Protein AF-A0A518IA18-F1 (afdb_monomer_lite)

Foldseek 3Di:
DLVLLLLLLLLLLLQLLQLCVVVVCVVVVDDPVRVVVVVVVVVVVVVVVVVVVVVVCLLVADLPVLVLVVCVVVVNNLVSLLSVLLSLLSNLLSNLVSLLVSLVCCLPVVDSVVSVVSNVVSVVVSVVSVVVDDPVSRDPVSVVVSVVCVVPPVVVVVVVVVCVPDPVNVVVVVVVVVVCCCCPCVVRVVVSVVLQVVCVVVLQHSRADPPDDDNNSNSSNVSSNVSSVVSNVVSVCSNCVSVLCVVDPHPVVSVVVVVVVVVVVVVVD

InterPro domains:
  IPR036259 MFS transporter superfamily [G3DSA:1.20.1250.20] (3-71)
  IPR036259 MFS transporter superfamily [SSF103473] (19-206)
  IPR053160 Major Facilitator Superfamily DHA3 Transporter [PTHR23530] (2-68)

Sequence (269 aa):
MILRFYLYSVLKNLRFADPFLILYFLDLKLSFSQIGLLLGLQHIVTVLLELPSGILADRWGRNRAIMLDYLDSSGQSGLVTQLISRTRAVSRISSAIAALSGGMLLSWSRDYAWLFFLSMGAAVCGFVLMLTYPRELEGDSFRDRQQRKVSDASSITREFRGMLSGGRLWAVFAQSVVFESQMKITLKSFTQPFLKARLDTFGLPIISSPGAVGLAHGGAFWVGLNEFIRDGLGGLGSRLGPYYEQLFRSRITALNRLYVCGTLFVAEV

Radius of gyration: 21.92 Å; chains: 1; bounding box: 64×41×52 Å

Secondary structure (DSSP, 8-state):
-HHHHHHHHHHHH--TTGGGHHHHHHHTT--HHHHHHHHHHHHHHHHHHHHHHHHHHHHH--HHHHHHHHHHHTT-HHHHHHHHHHHHHHHHHHHHHHHHHHHHHHHHH--THHHHHHHHHHHHHHHHHHHT--GGGG-HHHHHHHHHHHTTHHHHHHHHHHHHH-HHHHHHHHHHHHHHIIIIIIIIITHHHHHHHHHHHTT--SS--TT--GGGG-HHHHHHHHHHHHHHHHHHHHHHHHHHHHTSS-HHHHHHHHHHHHHHHHH--

pLDDT: mean 80.23, std 12.85, range [44.91, 96.88]

Organism: NCBI:txid2527976

Structure (mmCIF, N/CA/C/O backbone):
data_AF-A0A518IA18-F1
#
_entry.id   AF-A0A518IA18-F1
#
loop_
_atom_site.group_PDB
_atom_site.id
_atom_site.type_symbol
_atom_site.label_atom_id
_atom_site.label_alt_id
_atom_site.label_comp_id
_atom_site.label_asym_id
_atom_site.label_entity_id
_atom_site.label_seq_id
_atom_site.pdbx_PDB_ins_code
_atom_site.Cartn_x
_atom_site.Cartn_y
_atom_site.Cartn_z
_atom_site.occupancy
_atom_site.B_iso_or_equiv
_atom_site.auth_seq_id
_atom_site.auth_comp_id
_atom_site.auth_asym_id
_atom_site.auth_atom_id
_atom_site.pdbx_PDB_model_num
ATOM 1 N N . MET A 1 1 ? -8.373 -15.385 19.290 1.00 64.31 1 MET A N 1
ATOM 2 C CA . MET A 1 1 ? -9.036 -14.173 18.757 1.00 64.31 1 MET A CA 1
ATOM 3 C C . MET A 1 1 ? -8.040 -13.174 18.157 1.00 64.31 1 MET A C 1
ATOM 5 O O . MET A 1 1 ? -8.014 -12.994 16.945 1.00 64.31 1 MET A O 1
ATOM 9 N N . ILE A 1 2 ? -7.159 -12.600 18.979 1.00 71.75 2 ILE A N 1
ATOM 10 C CA . ILE A 1 2 ? -6.185 -11.564 18.588 1.00 71.75 2 ILE A CA 1
ATOM 11 C C . ILE A 1 2 ? -5.185 -12.040 17.515 1.00 71.75 2 ILE A C 1
ATOM 13 O O . ILE A 1 2 ? -4.879 -11.300 16.584 1.00 71.75 2 ILE A O 1
ATOM 17 N N . LEU A 1 3 ? -4.728 -13.298 17.583 1.00 78.81 3 LEU A N 1
ATOM 18 C CA . LEU A 1 3 ? -3.792 -13.857 16.599 1.00 78.81 3 LEU A CA 1
ATOM 19 C C . LEU A 1 3 ? -4.369 -13.883 15.175 1.00 78.81 3 LEU A C 1
ATOM 21 O O . LEU A 1 3 ? -3.690 -13.471 14.245 1.00 78.81 3 LEU A O 1
ATOM 25 N N . ARG A 1 4 ? -5.630 -14.309 14.997 1.00 77.06 4 ARG A N 1
ATOM 26 C CA . ARG A 1 4 ? -6.292 -14.325 13.676 1.00 77.06 4 ARG A CA 1
ATOM 27 C C . ARG A 1 4 ? -6.458 -12.913 13.117 1.00 77.06 4 ARG A C 1
ATOM 29 O O . ARG A 1 4 ? -6.318 -12.703 11.918 1.00 77.06 4 ARG A O 1
ATOM 36 N N . PHE A 1 5 ? -6.707 -11.941 13.991 1.00 76.25 5 PHE A N 1
ATOM 37 C CA . PHE A 1 5 ? -6.781 -10.533 13.618 1.00 76.25 5 PHE A CA 1
ATOM 38 C C . PHE A 1 5 ? -5.422 -9.986 13.154 1.00 76.25 5 PHE A C 1
ATOM 40 O O . PHE A 1 5 ? -5.353 -9.372 12.088 1.00 76.25 5 PHE A O 1
ATOM 47 N N . TYR A 1 6 ? -4.336 -10.272 13.881 1.00 84.44 6 TYR A N 1
ATOM 48 C CA . TYR A 1 6 ? -2.985 -9.929 13.431 1.00 84.44 6 TYR A CA 1
ATOM 49 C C . TYR A 1 6 ? -2.600 -10.664 12.149 1.00 84.44 6 TYR A C 1
ATOM 51 O O . TYR A 1 6 ? -2.051 -10.038 11.251 1.00 84.44 6 TYR A O 1
ATOM 59 N N . LEU A 1 7 ? -2.939 -11.948 12.020 1.00 87.62 7 LEU A N 1
ATOM 60 C CA . LEU A 1 7 ? -2.656 -12.742 10.827 1.00 87.62 7 LEU A CA 1
ATOM 61 C C . LEU A 1 7 ? -3.373 -12.183 9.594 1.00 87.62 7 LEU A C 1
ATOM 63 O O . LEU A 1 7 ? -2.749 -12.006 8.554 1.00 87.62 7 LEU A O 1
ATOM 67 N N . TYR A 1 8 ? -4.649 -11.812 9.722 1.00 85.81 8 TYR A N 1
ATOM 68 C CA . TYR A 1 8 ? -5.368 -11.114 8.657 1.00 85.81 8 TYR A CA 1
ATOM 69 C C . TYR A 1 8 ? -4.710 -9.770 8.321 1.00 85.81 8 TYR A C 1
ATOM 71 O O . TYR A 1 8 ? -4.581 -9.410 7.152 1.00 85.81 8 TYR A O 1
ATOM 79 N N . SER A 1 9 ? -4.255 -9.036 9.341 1.00 86.31 9 SER A N 1
ATOM 80 C CA . SER A 1 9 ? -3.497 -7.802 9.146 1.00 86.31 9 SER A CA 1
ATOM 81 C C . SER A 1 9 ? -2.208 -8.047 8.363 1.00 86.31 9 SER A C 1
ATOM 83 O O . SER A 1 9 ? -1.915 -7.284 7.455 1.00 86.31 9 SER A O 1
ATOM 85 N N . VAL A 1 10 ? -1.463 -9.111 8.659 1.00 92.81 10 VAL A N 1
ATOM 86 C CA . VAL A 1 10 ? -0.243 -9.476 7.926 1.00 92.81 10 VAL A CA 1
ATOM 87 C C . VAL A 1 10 ? -0.576 -9.837 6.481 1.00 92.81 10 VAL A C 1
ATOM 89 O O . VAL A 1 10 ? -0.070 -9.191 5.571 1.00 92.81 10 VAL A O 1
ATOM 92 N N . LEU A 1 11 ? -1.482 -10.795 6.260 1.00 92.44 11 LEU A N 1
ATOM 93 C CA . LEU A 1 11 ? -1.832 -11.287 4.921 1.00 92.44 11 LEU A CA 1
ATOM 94 C C . LEU A 1 11 ? -2.330 -10.169 3.999 1.00 92.44 11 LEU A C 1
ATOM 96 O O . LEU A 1 11 ? -1.902 -10.080 2.854 1.00 92.44 11 LEU A O 1
ATOM 100 N N . LYS A 1 12 ? -3.164 -9.255 4.510 1.00 89.38 12 LYS A N 1
ATOM 101 C CA . LYS A 1 12 ? -3.647 -8.103 3.735 1.00 89.38 12 LYS A CA 1
ATOM 102 C C . LYS A 1 12 ? -2.521 -7.141 3.318 1.00 89.38 12 LYS A C 1
ATOM 104 O O . LYS A 1 12 ? -2.666 -6.442 2.317 1.00 89.38 12 LYS A O 1
ATOM 109 N N . ASN A 1 13 ? -1.448 -7.048 4.103 1.00 92.38 13 ASN A N 1
ATOM 110 C CA . ASN A 1 13 ? -0.341 -6.122 3.857 1.00 92.38 13 ASN A CA 1
ATOM 111 C C . ASN A 1 13 ? 0.861 -6.778 3.159 1.00 92.38 13 ASN A C 1
ATOM 113 O O . ASN A 1 13 ? 1.787 -6.065 2.785 1.00 92.38 13 ASN A O 1
ATOM 117 N N . LEU A 1 14 ? 0.835 -8.092 2.909 1.00 94.75 14 LEU A N 1
ATOM 118 C CA . LEU A 1 14 ? 1.808 -8.787 2.059 1.00 94.75 14 LEU A CA 1
ATOM 119 C C . LEU A 1 14 ? 1.556 -8.486 0.568 1.00 94.75 14 LEU A C 1
ATOM 121 O O . LEU A 1 14 ? 1.203 -9.357 -0.225 1.00 94.75 14 LEU A O 1
ATOM 125 N N . ARG A 1 15 ? 1.702 -7.213 0.193 1.00 93.38 15 ARG A N 1
ATOM 126 C CA . ARG A 1 15 ? 1.475 -6.691 -1.161 1.00 93.38 15 ARG A CA 1
ATOM 127 C C . ARG A 1 15 ? 2.810 -6.480 -1.865 1.00 93.38 15 ARG A C 1
ATOM 129 O O . ARG A 1 15 ? 3.281 -5.356 -1.993 1.00 93.38 15 ARG A O 1
ATOM 136 N N . PHE A 1 16 ? 3.417 -7.572 -2.313 1.00 95.75 16 PHE A N 1
ATOM 137 C CA . PHE A 1 16 ? 4.726 -7.584 -2.975 1.00 95.75 16 PHE A CA 1
ATOM 138 C C . PHE A 1 16 ? 4.781 -6.725 -4.246 1.00 95.75 16 PHE A C 1
ATOM 140 O O . PHE A 1 16 ? 5.843 -6.216 -4.578 1.00 95.75 16 PHE A O 1
ATOM 147 N N . ALA A 1 17 ? 3.662 -6.550 -4.956 1.00 93.56 17 ALA A N 1
ATOM 148 C CA . ALA A 1 17 ? 3.608 -5.781 -6.200 1.00 93.56 17 ALA A CA 1
ATOM 149 C C . ALA A 1 17 ? 3.516 -4.257 -5.988 1.00 93.56 17 ALA A C 1
ATOM 151 O O . ALA A 1 17 ? 3.963 -3.494 -6.840 1.00 93.56 17 ALA A O 1
ATOM 152 N N . ASP A 1 18 ? 2.968 -3.790 -4.860 1.00 90.50 18 ASP A N 1
ATOM 153 C CA . ASP A 1 18 ? 2.734 -2.359 -4.601 1.00 90.50 18 ASP A CA 1
ATOM 154 C C . ASP A 1 18 ? 3.998 -1.476 -4.733 1.00 90.50 18 ASP A C 1
ATOM 156 O O . ASP A 1 18 ? 3.906 -0.405 -5.341 1.00 90.50 18 ASP A O 1
ATOM 160 N N . PRO A 1 19 ? 5.172 -1.875 -4.200 1.00 91.25 19 PRO A N 1
ATOM 161 C CA . PRO A 1 19 ? 6.396 -1.074 -4.286 1.00 91.25 19 PRO A CA 1
ATOM 162 C C . PRO A 1 19 ? 7.000 -1.007 -5.694 1.00 91.25 19 PRO A C 1
ATOM 164 O O . PRO A 1 19 ? 7.892 -0.200 -5.938 1.00 91.25 19 PRO A O 1
ATOM 167 N N . PHE A 1 20 ? 6.524 -1.857 -6.606 1.00 93.31 20 PHE A N 1
ATOM 168 C CA . PHE A 1 20 ? 7.074 -2.035 -7.948 1.00 93.31 20 PHE A CA 1
ATOM 169 C C . PHE A 1 20 ? 6.058 -1.741 -9.055 1.00 93.31 20 PHE A C 1
ATOM 171 O O . PHE A 1 20 ? 6.406 -1.795 -10.229 1.00 93.31 20 PHE A O 1
ATOM 178 N N . LEU A 1 21 ? 4.811 -1.409 -8.714 1.00 92.44 21 LEU A N 1
ATOM 179 C CA . LEU A 1 21 ? 3.723 -1.257 -9.681 1.00 92.44 21 LEU A CA 1
ATOM 180 C C . LEU A 1 21 ? 4.004 -0.170 -10.728 1.00 92.44 21 LEU A C 1
ATOM 182 O O . LEU A 1 21 ? 3.726 -0.354 -11.910 1.00 92.44 21 LEU A O 1
ATOM 186 N N . ILE A 1 22 ? 4.572 0.961 -10.309 1.00 91.62 22 ILE A N 1
ATOM 187 C CA . ILE A 1 22 ? 4.869 2.071 -11.224 1.00 91.62 22 ILE A CA 1
ATOM 188 C C . ILE A 1 22 ? 6.097 1.740 -12.060 1.00 91.62 22 ILE A C 1
ATOM 190 O O . ILE A 1 22 ? 6.135 2.064 -13.241 1.00 91.62 22 ILE A O 1
ATOM 194 N N . LEU A 1 23 ? 7.070 1.045 -11.470 1.00 92.00 23 LEU A N 1
ATOM 195 C CA . LEU A 1 23 ? 8.250 0.547 -12.174 1.00 92.00 23 LEU A CA 1
ATOM 196 C C . LEU A 1 23 ? 7.850 -0.434 -13.281 1.00 92.00 23 LEU A C 1
ATOM 198 O O . LEU A 1 23 ? 8.290 -0.285 -14.415 1.00 92.00 23 LEU A O 1
ATOM 202 N N . TYR A 1 24 ? 6.913 -1.336 -12.985 1.00 93.25 24 TYR A N 1
ATOM 203 C CA . TYR A 1 24 ? 6.297 -2.223 -13.964 1.00 93.25 24 TYR A CA 1
ATOM 204 C C . TYR A 1 24 ? 5.610 -1.450 -15.100 1.00 93.25 24 TYR A C 1
ATOM 206 O O . TYR A 1 24 ? 5.839 -1.743 -16.271 1.00 93.25 24 TYR A O 1
ATOM 214 N N . PHE A 1 25 ? 4.815 -0.419 -14.792 1.00 93.19 25 PHE A N 1
ATOM 215 C CA . PHE A 1 25 ? 4.189 0.414 -15.826 1.00 93.19 25 PHE A CA 1
ATOM 216 C C . PHE A 1 25 ? 5.203 1.176 -16.692 1.00 93.19 25 PHE A C 1
ATOM 218 O O . PHE A 1 25 ? 5.004 1.303 -17.901 1.00 93.19 25 PHE A O 1
ATOM 225 N N . LEU A 1 26 ? 6.295 1.660 -16.098 1.00 91.44 26 LEU A N 1
ATOM 226 C CA . LEU A 1 26 ? 7.386 2.297 -16.836 1.00 91.44 26 LEU A CA 1
ATOM 227 C C . LEU A 1 26 ? 8.115 1.297 -17.745 1.00 91.44 26 LEU A C 1
ATOM 229 O O . LEU A 1 26 ? 8.483 1.647 -18.869 1.00 91.44 26 LEU A O 1
ATOM 233 N N . ASP A 1 27 ? 8.279 0.049 -17.306 1.00 90.75 27 ASP A N 1
ATOM 234 C CA . ASP A 1 27 ? 8.872 -1.015 -18.120 1.00 90.75 27 ASP A CA 1
ATOM 235 C C . ASP A 1 27 ? 7.952 -1.439 -19.276 1.00 90.75 27 ASP A C 1
ATOM 237 O O . ASP A 1 27 ? 8.443 -1.690 -20.378 1.00 90.75 27 ASP A O 1
ATOM 241 N N . LEU A 1 28 ? 6.627 -1.368 -19.089 1.00 93.06 28 LEU A N 1
ATOM 242 C CA . LEU A 1 28 ? 5.623 -1.455 -20.164 1.00 93.06 28 LEU A CA 1
ATOM 243 C C . LEU A 1 28 ? 5.613 -0.239 -21.113 1.00 93.06 28 LEU A C 1
ATOM 245 O O . LEU A 1 28 ? 4.793 -0.185 -22.028 1.00 93.06 28 LEU A O 1
ATOM 249 N N . LYS A 1 29 ? 6.513 0.734 -20.918 1.00 94.44 29 LYS A N 1
ATOM 250 C CA . LYS A 1 29 ? 6.632 1.970 -21.711 1.00 94.44 29 LYS A CA 1
ATOM 251 C C . LYS A 1 29 ? 5.409 2.888 -21.632 1.00 94.44 29 LYS A C 1
ATOM 253 O O . LYS A 1 29 ? 5.184 3.687 -22.540 1.00 94.44 29 LYS A O 1
ATOM 258 N N . LEU A 1 30 ? 4.649 2.823 -20.537 1.00 93.69 30 LEU A N 1
ATOM 259 C CA . LEU A 1 30 ? 3.565 3.772 -20.296 1.00 93.69 30 LEU A CA 1
ATOM 260 C C . LEU A 1 30 ? 4.120 5.158 -19.952 1.00 93.69 30 LEU A C 1
ATOM 262 O O . LEU A 1 30 ? 5.085 5.297 -19.198 1.00 93.69 30 LEU A O 1
ATOM 266 N N . SER A 1 31 ? 3.483 6.201 -20.483 1.00 93.44 31 SER A N 1
ATOM 267 C CA . SER A 1 31 ? 3.814 7.584 -20.139 1.00 93.44 31 SER A CA 1
ATOM 268 C C . SER A 1 31 ? 3.313 7.943 -18.736 1.00 93.44 31 SER A C 1
ATOM 270 O O . SER A 1 31 ? 2.346 7.365 -18.235 1.00 93.44 31 SER A O 1
ATOM 272 N N . PHE A 1 32 ? 3.914 8.955 -18.101 1.00 88.62 32 PHE A N 1
ATOM 273 C CA . PHE A 1 32 ? 3.452 9.441 -16.793 1.00 88.62 32 PHE A CA 1
ATOM 274 C C . PHE A 1 32 ? 1.972 9.854 -16.801 1.00 88.62 32 PHE A C 1
ATOM 276 O O . PHE A 1 32 ? 1.270 9.631 -15.816 1.00 88.62 32 PHE A O 1
ATOM 283 N N . SER A 1 33 ? 1.473 10.387 -17.920 1.00 89.75 33 SER A N 1
ATOM 284 C CA . SER A 1 33 ? 0.056 10.722 -18.093 1.00 89.75 33 SER A CA 1
ATOM 285 C C . SER A 1 33 ? -0.834 9.477 -18.086 1.00 89.75 33 SER A C 1
ATOM 287 O O . SER A 1 33 ? -1.866 9.471 -17.421 1.00 89.75 33 SER A O 1
ATOM 289 N N . GLN A 1 34 ? -0.428 8.404 -18.772 1.00 93.38 34 GLN A N 1
ATOM 290 C CA . GLN A 1 34 ? -1.164 7.134 -18.780 1.00 93.38 34 GLN A CA 1
ATOM 291 C C . GLN A 1 34 ? -1.170 6.481 -17.394 1.00 93.38 34 GLN A C 1
ATOM 293 O O . GLN A 1 34 ? -2.217 6.035 -16.930 1.00 93.38 34 GLN A O 1
ATOM 298 N N . ILE A 1 35 ? -0.026 6.486 -16.703 1.00 90.31 35 ILE A N 1
ATOM 299 C CA . ILE A 1 35 ? 0.090 5.982 -15.328 1.00 90.31 35 ILE A CA 1
ATOM 300 C C . ILE A 1 35 ? -0.821 6.781 -14.389 1.00 90.31 35 ILE A C 1
ATOM 302 O O . ILE A 1 35 ? -1.573 6.196 -13.611 1.00 90.31 35 ILE A O 1
ATOM 306 N N . GLY A 1 36 ? -0.803 8.113 -14.493 1.00 86.25 36 GLY A N 1
ATOM 307 C CA . GLY A 1 36 ? -1.676 8.990 -13.716 1.00 86.25 36 GLY A CA 1
ATOM 308 C C . GLY A 1 36 ? -3.162 8.708 -13.952 1.00 86.25 36 GLY A C 1
ATOM 309 O O . GLY A 1 36 ? -3.920 8.610 -12.989 1.00 86.25 36 GLY A O 1
ATOM 310 N N . LEU A 1 37 ? -3.575 8.502 -15.208 1.00 89.62 37 LEU A N 1
ATOM 311 C CA . LEU A 1 37 ? -4.955 8.144 -15.554 1.00 89.62 37 LEU A CA 1
ATOM 312 C C . LEU A 1 37 ? -5.366 6.779 -14.985 1.00 89.62 37 LEU A C 1
ATOM 314 O O . LEU A 1 37 ? -6.458 6.663 -14.431 1.00 89.62 37 LEU A O 1
ATOM 318 N N . LEU A 1 38 ? -4.499 5.765 -15.068 1.00 90.69 38 LEU A N 1
ATOM 319 C CA . LEU A 1 38 ? -4.763 4.437 -14.503 1.00 90.69 38 LEU A CA 1
ATOM 320 C C . LEU A 1 38 ? -4.933 4.493 -12.981 1.00 90.69 38 LEU A C 1
ATOM 322 O O . LEU A 1 38 ? -5.897 3.943 -12.445 1.00 90.69 38 LEU A O 1
ATOM 326 N N . LEU A 1 39 ? -4.032 5.192 -12.285 1.00 86.19 39 LEU A N 1
ATOM 327 C CA . LEU A 1 39 ? -4.123 5.372 -10.835 1.00 86.19 39 LEU A CA 1
ATOM 328 C C . LEU A 1 39 ? -5.365 6.185 -10.450 1.00 86.19 39 LEU A C 1
ATOM 330 O O . LEU A 1 39 ? -6.051 5.830 -9.491 1.00 86.19 39 LEU A O 1
ATOM 334 N N . GLY A 1 40 ? -5.693 7.231 -11.213 1.00 84.19 40 GLY A N 1
ATOM 335 C CA . GLY A 1 40 ? -6.901 8.030 -11.018 1.00 84.19 40 GLY A CA 1
ATOM 336 C C . GLY A 1 40 ? -8.171 7.191 -11.153 1.00 84.19 40 GLY A C 1
ATOM 337 O O . GLY A 1 40 ? -9.012 7.194 -10.254 1.00 84.19 40 GLY A O 1
ATOM 338 N N . LEU A 1 41 ? -8.277 6.396 -12.221 1.00 88.88 41 LEU A N 1
ATOM 339 C CA . LEU A 1 41 ? -9.397 5.479 -12.429 1.00 88.88 41 LEU A CA 1
ATOM 340 C C . LEU A 1 41 ? -9.499 4.450 -11.296 1.00 88.88 41 LEU A C 1
ATOM 342 O O . LEU A 1 41 ? -10.584 4.239 -10.758 1.00 88.88 41 LEU A O 1
ATOM 346 N N . GLN A 1 42 ? -8.376 3.857 -10.882 1.00 87.38 42 GLN A N 1
ATOM 347 C CA . GLN A 1 42 ? -8.331 2.936 -9.744 1.00 87.38 42 GLN A CA 1
ATOM 348 C C . GLN A 1 42 ? -8.890 3.585 -8.468 1.00 87.38 42 GLN A C 1
ATOM 350 O O . GLN A 1 42 ? -9.637 2.942 -7.728 1.00 87.38 42 GLN A O 1
ATOM 355 N N . HIS A 1 43 ? -8.553 4.850 -8.201 1.00 83.69 43 HIS A N 1
ATOM 356 C CA . HIS A 1 43 ? -9.025 5.565 -7.012 1.00 83.69 43 HIS A CA 1
ATOM 357 C C . HIS A 1 43 ? -10.515 5.898 -7.105 1.00 83.69 43 HIS A C 1
ATOM 359 O O . HIS A 1 43 ? -11.227 5.710 -6.122 1.00 83.69 43 HIS A O 1
ATOM 365 N N . ILE A 1 44 ? -11.009 6.296 -8.282 1.00 83.06 44 ILE A N 1
ATOM 366 C CA . ILE A 1 44 ? -12.446 6.507 -8.520 1.00 83.06 44 ILE A CA 1
ATOM 367 C C . ILE A 1 44 ? -13.218 5.212 -8.257 1.00 83.06 44 ILE A C 1
ATOM 369 O O . ILE A 1 44 ? -14.175 5.213 -7.488 1.00 83.06 44 ILE A O 1
ATOM 373 N N . VAL A 1 45 ? -12.773 4.092 -8.834 1.00 88.56 45 VAL A N 1
ATOM 374 C CA . VAL A 1 45 ? -13.395 2.778 -8.610 1.00 88.56 45 VAL A CA 1
ATOM 375 C C . VAL A 1 45 ? -13.350 2.401 -7.129 1.00 88.56 45 VAL A C 1
ATOM 377 O O . VAL A 1 45 ? -14.343 1.921 -6.590 1.00 88.56 45 VAL A O 1
ATOM 380 N N . THR A 1 46 ? -12.232 2.661 -6.448 1.00 85.06 46 THR A N 1
ATOM 381 C CA . THR A 1 46 ? -12.096 2.383 -5.011 1.00 85.06 46 THR A CA 1
ATOM 382 C C . THR A 1 46 ? -13.116 3.176 -4.196 1.00 85.06 46 THR A C 1
ATOM 384 O O . THR A 1 46 ? -13.866 2.576 -3.437 1.00 85.06 46 THR A O 1
ATOM 387 N N . VAL A 1 47 ? -13.217 4.490 -4.405 1.00 80.62 47 VAL A N 1
ATOM 388 C CA . VAL A 1 47 ? -14.200 5.360 -3.735 1.00 80.62 47 VAL A CA 1
ATOM 389 C C . VAL A 1 47 ? -15.633 4.893 -3.998 1.00 80.62 47 VAL A C 1
ATOM 391 O O . VAL A 1 47 ? -16.441 4.801 -3.073 1.00 80.62 47 VAL A O 1
ATOM 394 N N . LEU A 1 48 ? -15.952 4.574 -5.256 1.00 81.81 48 LEU A N 1
ATOM 395 C CA . LEU A 1 48 ? -17.284 4.109 -5.640 1.00 81.81 48 LEU A CA 1
ATOM 396 C C . LEU A 1 48 ? -17.652 2.781 -4.972 1.00 81.81 48 LEU A C 1
ATOM 398 O O . LEU A 1 48 ? -18.819 2.577 -4.654 1.00 81.81 48 LEU A O 1
ATOM 402 N N . LEU A 1 49 ? -16.679 1.894 -4.743 1.00 85.50 49 LEU A N 1
ATOM 403 C CA . LEU A 1 49 ? -16.889 0.592 -4.103 1.00 85.50 49 LEU A CA 1
ATOM 404 C C . LEU A 1 49 ? -16.758 0.626 -2.573 1.00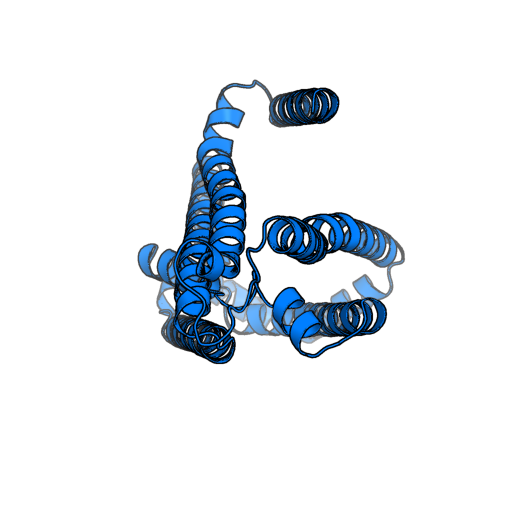 85.50 49 LEU A C 1
ATOM 406 O O . LEU A 1 49 ? -17.324 -0.238 -1.899 1.00 85.50 49 LEU A O 1
ATOM 410 N N . GLU A 1 50 ? -16.069 1.609 -1.994 1.00 81.56 50 GLU A N 1
ATOM 411 C CA . GLU A 1 50 ? -15.927 1.763 -0.540 1.00 81.56 50 GLU A CA 1
ATOM 412 C C . GLU A 1 50 ? -17.282 1.957 0.149 1.00 81.56 50 GLU A C 1
ATOM 414 O O . GLU A 1 50 ? -17.542 1.359 1.194 1.00 81.56 50 GLU A O 1
ATOM 419 N N . LEU A 1 51 ? -18.181 2.727 -0.466 1.00 74.31 51 LEU A N 1
ATOM 420 C CA . LEU A 1 51 ? -19.507 3.006 0.086 1.00 74.31 51 LEU A CA 1
ATOM 421 C C . LEU A 1 51 ? -20.423 1.756 0.089 1.00 74.31 51 LEU A C 1
ATOM 423 O O . LEU A 1 51 ? -20.883 1.367 1.168 1.00 74.31 51 LEU A O 1
ATOM 427 N N . PRO A 1 52 ? -20.649 1.051 -1.043 1.00 76.69 52 PRO A N 1
ATOM 428 C CA . PRO A 1 52 ? -21.402 -0.204 -1.061 1.00 76.69 52 PRO A CA 1
ATOM 429 C C . PRO A 1 52 ? -20.788 -1.290 -0.179 1.00 76.69 52 PRO A C 1
ATOM 431 O O . PRO A 1 52 ? -21.510 -1.987 0.534 1.00 76.69 52 PRO A O 1
ATOM 434 N N . SER A 1 53 ? -19.459 -1.438 -0.203 1.00 79.94 53 SER A N 1
ATOM 435 C CA . SER A 1 53 ? -18.777 -2.449 0.610 1.00 79.94 53 SER A CA 1
ATOM 436 C C . SER A 1 53 ? -18.884 -2.152 2.106 1.00 79.94 53 SER A C 1
ATOM 438 O O . SER A 1 53 ? -18.974 -3.091 2.892 1.00 79.94 53 SER A O 1
ATOM 440 N N . GLY A 1 54 ? -18.955 -0.877 2.507 1.00 74.00 54 GLY A N 1
ATOM 441 C CA . GLY A 1 54 ? -19.279 -0.463 3.872 1.00 74.00 54 GLY A CA 1
ATOM 442 C C . GLY A 1 54 ? -20.664 -0.938 4.310 1.00 74.00 54 GLY A C 1
ATOM 443 O O . GLY A 1 54 ? -20.781 -1.610 5.332 1.00 74.00 54 GLY A O 1
ATOM 444 N N . ILE A 1 55 ? -21.690 -0.683 3.492 1.00 72.19 55 ILE A N 1
ATOM 445 C CA . ILE A 1 55 ? -23.069 -1.127 3.762 1.00 72.19 55 ILE A CA 1
ATOM 446 C C . ILE A 1 55 ? -23.146 -2.659 3.841 1.00 72.19 55 ILE A C 1
ATOM 448 O O . ILE A 1 55 ? -23.790 -3.205 4.737 1.00 72.19 55 ILE A O 1
ATOM 452 N N . LEU A 1 56 ? -22.482 -3.365 2.921 1.00 71.44 56 LEU A N 1
ATOM 453 C CA . LEU A 1 56 ? -22.418 -4.829 2.929 1.00 71.44 56 LEU A CA 1
ATOM 454 C C . LEU A 1 56 ? -21.683 -5.361 4.165 1.00 71.44 56 LEU A C 1
ATOM 456 O O . LEU A 1 56 ? -22.163 -6.299 4.795 1.00 71.44 56 LEU A O 1
ATOM 460 N N . ALA A 1 57 ? -20.562 -4.748 4.550 1.00 68.19 57 ALA A N 1
ATOM 461 C CA . ALA A 1 57 ? -19.801 -5.135 5.736 1.00 68.19 57 ALA A CA 1
ATOM 462 C C . ALA A 1 57 ? -20.590 -4.912 7.034 1.00 68.19 57 ALA A C 1
ATOM 464 O O . ALA A 1 57 ? -20.483 -5.710 7.961 1.00 68.19 57 ALA A O 1
ATOM 465 N N . ASP A 1 58 ? -21.403 -3.859 7.099 1.00 66.69 58 ASP A N 1
ATOM 466 C CA . ASP A 1 58 ? -22.249 -3.589 8.261 1.00 66.69 58 ASP A CA 1
ATOM 467 C C . ASP A 1 58 ? -23.423 -4.576 8.357 1.00 66.69 58 ASP A C 1
ATOM 469 O O . ASP A 1 58 ? -23.856 -4.912 9.458 1.00 66.69 58 ASP A O 1
ATOM 473 N N . ARG A 1 59 ? -23.906 -5.098 7.219 1.00 63.34 59 ARG A N 1
ATOM 474 C CA . ARG A 1 59 ? -24.931 -6.157 7.177 1.00 63.34 59 ARG A CA 1
ATOM 475 C C . ARG A 1 59 ? -24.373 -7.549 7.481 1.00 63.34 59 ARG A C 1
ATOM 477 O O . ARG A 1 59 ? -25.070 -8.344 8.107 1.00 63.34 59 ARG A O 1
ATOM 484 N N . TRP A 1 60 ? -23.148 -7.842 7.041 1.00 59.03 60 TRP A N 1
ATOM 485 C CA . TRP A 1 60 ? -22.515 -9.162 7.167 1.00 59.03 60 TRP A CA 1
ATOM 486 C C . TRP A 1 60 ? -21.610 -9.349 8.388 1.00 59.03 60 TRP A C 1
ATOM 488 O O . TRP A 1 60 ? -21.054 -10.432 8.544 1.00 59.03 60 TRP A O 1
ATOM 498 N N . GLY A 1 61 ? -21.501 -8.352 9.266 1.00 55.84 61 GLY A N 1
ATOM 499 C CA . GLY A 1 61 ? -20.758 -8.474 10.520 1.00 55.84 61 GLY A CA 1
ATOM 500 C C . GLY A 1 61 ? -19.392 -7.800 10.473 1.00 55.84 61 GLY A C 1
ATOM 501 O O . GLY A 1 61 ? -18.526 -8.079 9.639 1.00 55.84 61 GLY A O 1
ATOM 502 N N . ARG A 1 62 ? -19.178 -6.870 11.410 1.00 59.62 62 ARG A N 1
ATOM 503 C CA . ARG A 1 62 ? -17.951 -6.075 11.519 1.00 59.62 62 ARG A CA 1
ATOM 504 C C . ARG A 1 62 ? -17.029 -6.683 12.577 1.00 59.62 62 ARG A C 1
ATOM 506 O O . ARG A 1 62 ? -16.820 -6.090 13.630 1.00 59.62 62 ARG A O 1
ATOM 513 N N . ASN A 1 63 ? -16.387 -7.809 12.259 1.00 55.84 63 ASN A N 1
ATOM 514 C CA . ASN A 1 63 ? -15.450 -8.529 13.146 1.00 55.84 63 ASN A CA 1
ATOM 515 C C . ASN A 1 63 ? -14.393 -7.647 13.850 1.00 55.84 63 ASN A C 1
ATOM 517 O O . ASN A 1 63 ? -13.919 -7.964 14.937 1.00 55.84 63 ASN A O 1
ATOM 521 N N . ARG A 1 64 ? -14.001 -6.519 13.240 1.00 55.34 64 ARG A N 1
ATOM 522 C CA . ARG A 1 64 ? -13.012 -5.583 13.805 1.00 55.34 64 ARG A CA 1
ATOM 523 C C . ARG A 1 64 ? -13.601 -4.546 14.765 1.00 55.34 64 ARG A C 1
ATOM 525 O O . ARG A 1 64 ? -12.870 -4.050 15.615 1.00 55.34 64 ARG A O 1
ATOM 532 N N . ALA A 1 65 ? -14.876 -4.187 14.608 1.00 58.91 65 ALA A N 1
ATOM 533 C CA . ALA A 1 65 ? -15.514 -3.191 15.466 1.00 58.91 65 ALA A CA 1
ATOM 534 C C . ALA A 1 65 ? -15.815 -3.767 16.848 1.00 58.91 65 ALA A C 1
ATOM 536 O O . ALA A 1 65 ? -15.722 -3.044 17.822 1.00 58.91 65 ALA A O 1
ATOM 537 N N . ILE A 1 66 ? -16.065 -5.072 16.944 1.00 57.81 66 ILE A N 1
ATOM 538 C CA . ILE A 1 66 ? -16.516 -5.719 18.181 1.00 57.81 66 ILE A CA 1
ATOM 539 C C . ILE A 1 66 ? -15.434 -5.716 19.267 1.00 57.81 66 ILE A C 1
ATOM 541 O O . ILE A 1 66 ? -15.717 -5.411 20.419 1.00 57.81 66 ILE A O 1
ATOM 545 N N . MET A 1 67 ? -14.170 -5.959 18.906 1.00 62.25 67 MET A N 1
ATOM 546 C CA . MET A 1 67 ? -13.068 -5.893 19.875 1.00 62.25 67 MET A CA 1
ATOM 547 C C . MET A 1 67 ? -12.779 -4.455 20.340 1.00 62.25 67 MET A C 1
ATOM 549 O O . MET A 1 67 ? -12.386 -4.247 21.485 1.00 62.25 67 MET A O 1
ATOM 553 N N . LEU A 1 68 ? -12.970 -3.468 19.457 1.00 63.12 68 LEU A N 1
ATOM 554 C CA . LEU A 1 68 ? -12.817 -2.051 19.797 1.00 63.12 68 LEU A CA 1
ATOM 555 C C . LEU A 1 68 ? -13.979 -1.576 20.679 1.00 63.12 68 LEU A C 1
ATOM 557 O O . LEU A 1 68 ? -13.731 -0.941 21.694 1.00 63.12 68 LEU A O 1
ATOM 561 N N . ASP A 1 69 ? -15.210 -1.957 20.337 1.00 61.78 69 ASP A N 1
ATOM 562 C CA . ASP A 1 69 ? -16.439 -1.631 21.071 1.00 61.78 69 ASP A CA 1
ATOM 563 C C . ASP A 1 69 ? -16.444 -2.276 22.466 1.00 61.78 69 ASP A C 1
ATOM 565 O O . ASP A 1 69 ? -16.815 -1.638 23.446 1.00 61.78 69 ASP A O 1
ATOM 569 N N . TYR A 1 70 ? -15.943 -3.511 22.601 1.00 65.44 70 TYR A N 1
ATOM 570 C CA . TYR A 1 70 ? -15.770 -4.172 23.900 1.00 65.44 70 TYR A CA 1
ATOM 571 C C . TYR A 1 70 ? -14.794 -3.419 24.815 1.00 65.44 70 TYR A C 1
ATOM 573 O O . TYR A 1 70 ? -15.089 -3.172 25.983 1.00 65.44 70 TYR A O 1
ATOM 581 N N . LEU A 1 71 ? -13.625 -3.038 24.295 1.00 66.25 71 LEU A N 1
ATOM 582 C CA . LEU A 1 71 ? -12.612 -2.330 25.081 1.00 66.25 71 LEU A CA 1
ATOM 583 C C . LEU A 1 71 ? -13.038 -0.894 25.424 1.00 66.25 71 LEU A C 1
ATOM 585 O O . LEU A 1 71 ? -12.716 -0.412 26.511 1.00 66.25 71 LEU A O 1
ATOM 589 N N . ASP A 1 72 ? -13.775 -0.232 24.529 1.00 65.31 72 ASP A N 1
ATOM 590 C CA . ASP A 1 72 ? -14.303 1.117 24.758 1.00 65.31 72 ASP A CA 1
ATOM 591 C C . ASP A 1 72 ? -15.448 1.106 25.787 1.00 65.31 72 ASP A C 1
ATOM 593 O O . ASP A 1 72 ? -15.416 1.851 26.766 1.00 65.31 72 ASP A O 1
ATOM 597 N N . SER A 1 73 ? -16.397 0.169 25.661 1.00 64.88 73 SER A N 1
ATOM 598 C CA . SER A 1 73 ? -17.500 -0.010 26.624 1.00 64.88 73 SER A CA 1
ATOM 599 C C . SER A 1 73 ? -17.046 -0.484 28.010 1.00 64.88 73 SER A C 1
ATOM 601 O O . SER A 1 73 ? -17.713 -0.203 29.001 1.00 64.88 73 SER A O 1
ATOM 603 N N . SER A 1 74 ? -15.882 -1.135 28.106 1.00 68.69 74 SER A N 1
ATOM 604 C CA . SER A 1 74 ? -15.267 -1.550 29.376 1.00 68.69 74 SER A CA 1
ATOM 605 C C . SER A 1 74 ? -14.518 -0.415 30.098 1.00 68.69 74 SER A C 1
ATOM 607 O O . SER A 1 74 ? -13.850 -0.669 31.100 1.00 68.69 74 SER A O 1
ATOM 609 N N . GLY A 1 75 ? -14.562 0.824 29.587 1.00 67.19 75 GLY A N 1
ATOM 610 C CA . GLY A 1 75 ? -13.863 1.977 30.170 1.00 67.19 75 GLY A CA 1
ATOM 611 C C . GLY A 1 75 ? -12.338 1.939 30.002 1.00 67.19 75 GLY A C 1
ATOM 612 O O . GLY A 1 75 ? -11.617 2.679 30.669 1.00 67.19 75 GLY A O 1
ATOM 613 N N . GLN A 1 76 ? -11.827 1.089 29.106 1.00 70.44 76 GLN A N 1
ATOM 614 C CA . GLN A 1 76 ? -10.399 0.847 28.876 1.00 70.44 76 GLN A CA 1
ATOM 615 C C . GLN A 1 76 ? -9.913 1.508 27.572 1.00 70.44 76 GLN A C 1
ATOM 617 O O . GLN A 1 76 ? -9.176 0.914 26.781 1.00 70.44 76 GLN A O 1
ATOM 622 N N . SER A 1 77 ? -10.284 2.769 27.346 1.00 66.69 77 SER A N 1
ATOM 623 C CA . SER A 1 77 ? -9.953 3.528 26.124 1.00 66.69 77 SER A CA 1
ATOM 624 C C . SER A 1 77 ? -8.442 3.601 25.827 1.00 66.69 77 SER A C 1
ATOM 626 O O . SER A 1 77 ? -8.019 3.598 24.668 1.00 66.69 77 SER A O 1
ATOM 628 N N . GLY A 1 78 ? -7.590 3.560 26.858 1.00 69.25 78 GLY A N 1
ATOM 629 C CA . GLY A 1 78 ? -6.132 3.471 26.701 1.00 69.25 78 GLY A CA 1
ATOM 630 C C . GLY A 1 78 ? -5.656 2.187 26.000 1.00 69.25 78 GLY A C 1
ATOM 631 O O . GLY A 1 78 ? -4.702 2.225 25.218 1.00 69.25 78 GLY A O 1
ATOM 632 N N . LEU A 1 79 ? -6.338 1.058 26.215 1.00 75.19 79 LEU A N 1
ATOM 633 C CA . LEU A 1 79 ? -6.028 -0.231 25.582 1.00 75.19 79 LEU A CA 1
ATOM 634 C C . LEU A 1 79 ? -6.496 -0.287 24.123 1.00 75.19 79 LEU A C 1
ATOM 636 O O . LEU A 1 79 ? -5.816 -0.900 23.299 1.00 75.19 79 LEU A O 1
ATOM 640 N N . VAL A 1 80 ? -7.580 0.415 23.772 1.00 76.69 80 VAL A N 1
ATOM 641 C CA . VAL A 1 80 ? -8.032 0.587 22.378 1.00 76.69 80 VAL A CA 1
ATOM 642 C C . VAL A 1 80 ? -6.943 1.256 21.541 1.00 76.69 80 VAL A C 1
ATOM 644 O O . VAL A 1 80 ? -6.544 0.738 20.493 1.00 76.69 80 VAL A O 1
ATOM 647 N N . THR A 1 81 ? -6.399 2.372 22.035 1.00 77.94 81 THR A N 1
ATOM 648 C CA . THR A 1 81 ? -5.321 3.107 21.360 1.00 77.94 81 THR A CA 1
ATOM 649 C C . THR A 1 81 ? -4.077 2.235 21.182 1.00 77.94 81 THR A C 1
ATOM 651 O O . THR A 1 81 ? -3.511 2.190 20.087 1.00 77.94 81 THR A O 1
ATOM 654 N N . GLN A 1 82 ? -3.681 1.476 22.212 1.00 82.06 82 GLN A N 1
ATOM 655 C CA . GLN A 1 82 ? -2.547 0.545 22.130 1.00 82.06 82 GLN A CA 1
ATOM 656 C C . GLN A 1 82 ? -2.791 -0.620 21.159 1.00 82.06 82 GLN A C 1
ATOM 658 O O . GLN A 1 82 ? -1.874 -1.049 20.458 1.00 82.06 82 GLN A O 1
ATOM 663 N N . LEU A 1 83 ? -4.013 -1.146 21.083 1.00 81.94 83 LEU A N 1
ATOM 664 C CA . LEU A 1 83 ? -4.352 -2.223 20.156 1.00 81.94 83 LEU A CA 1
ATOM 665 C C . LEU A 1 83 ? -4.299 -1.742 18.701 1.00 81.94 83 LEU A C 1
ATOM 667 O O . LEU A 1 83 ? -3.694 -2.401 17.848 1.00 81.94 83 LEU A O 1
ATOM 671 N N . ILE A 1 84 ? -4.888 -0.578 18.411 1.00 82.19 84 ILE A N 1
ATOM 672 C CA . ILE A 1 84 ? -4.860 0.033 17.075 1.00 82.19 84 ILE A CA 1
ATOM 673 C C . ILE A 1 84 ? -3.414 0.310 16.657 1.00 82.19 84 ILE A C 1
ATOM 675 O O . ILE A 1 84 ? -3.029 0.008 15.523 1.00 82.19 84 ILE A O 1
ATOM 679 N N . SER A 1 85 ? -2.603 0.847 17.570 1.00 85.19 85 SER A N 1
ATOM 680 C CA . SER A 1 85 ? -1.213 1.205 17.300 1.00 85.19 85 SER A CA 1
ATOM 681 C C . SER A 1 85 ? -0.335 -0.025 17.029 1.00 85.19 85 SER A C 1
ATOM 683 O O . SER A 1 85 ? 0.430 -0.027 16.059 1.00 85.19 85 SER A O 1
ATOM 685 N N . ARG A 1 86 ? -0.508 -1.113 17.799 1.00 87.38 86 ARG A N 1
ATOM 686 C CA . ARG A 1 86 ? 0.168 -2.406 17.578 1.00 87.38 86 ARG A CA 1
ATOM 687 C C . ARG A 1 86 ? -0.240 -3.042 16.254 1.00 87.38 86 ARG A C 1
ATOM 689 O O . ARG A 1 86 ? 0.609 -3.527 15.514 1.00 87.38 86 ARG A O 1
ATOM 696 N N . THR A 1 87 ? -1.522 -2.991 15.910 1.00 87.56 87 THR A N 1
ATOM 697 C CA . THR A 1 87 ? -2.044 -3.548 14.650 1.00 87.56 87 THR A CA 1
ATOM 698 C C . THR A 1 87 ? -1.523 -2.795 13.436 1.00 87.56 87 THR A C 1
ATOM 700 O O . THR A 1 87 ? -1.101 -3.403 12.448 1.00 87.56 87 THR A O 1
ATOM 703 N N . ARG A 1 88 ? -1.496 -1.461 13.510 1.00 87.94 88 ARG A N 1
ATOM 704 C CA . ARG A 1 88 ? -0.859 -0.627 12.487 1.00 87.94 88 ARG A CA 1
ATOM 705 C C . ARG A 1 88 ? 0.639 -0.922 12.374 1.00 87.94 88 ARG A C 1
ATOM 707 O O . ARG A 1 88 ? 1.120 -1.045 11.253 1.00 87.94 88 ARG A O 1
ATOM 714 N N . ALA A 1 89 ? 1.353 -1.117 13.484 1.00 91.31 89 ALA A N 1
ATOM 715 C CA . ALA A 1 89 ? 2.771 -1.479 13.458 1.00 91.31 89 ALA A CA 1
ATOM 716 C C . ALA A 1 89 ? 3.016 -2.826 12.754 1.00 91.31 89 ALA A C 1
ATOM 718 O O . ALA A 1 89 ? 3.827 -2.894 11.835 1.00 91.31 89 ALA A O 1
ATOM 719 N N . VAL A 1 90 ? 2.255 -3.872 13.101 1.00 92.50 90 VAL A N 1
ATOM 720 C CA . VAL A 1 90 ? 2.322 -5.191 12.436 1.00 92.50 90 VAL A CA 1
ATOM 721 C C . VAL A 1 90 ? 2.012 -5.083 10.937 1.00 92.50 90 VAL A C 1
ATOM 723 O O . VAL A 1 90 ? 2.675 -5.709 10.112 1.00 92.50 90 VAL A O 1
ATOM 726 N N . SER A 1 91 ? 1.040 -4.248 10.564 1.00 92.75 91 SER A N 1
ATOM 727 C CA . SER A 1 91 ? 0.682 -3.991 9.160 1.00 92.75 91 SER A CA 1
ATOM 728 C C . SER A 1 91 ? 1.817 -3.329 8.377 1.00 92.75 91 SER A C 1
ATOM 730 O O . SER A 1 91 ? 2.091 -3.686 7.238 1.00 92.75 91 SER A O 1
ATOM 732 N N . ARG A 1 92 ? 2.494 -2.357 8.991 1.00 93.44 92 ARG A N 1
ATOM 733 C CA . ARG A 1 92 ? 3.613 -1.649 8.366 1.00 93.44 92 ARG A CA 1
ATOM 734 C C . ARG A 1 92 ? 4.855 -2.527 8.250 1.00 93.44 92 ARG A C 1
ATOM 736 O O . ARG A 1 92 ? 5.471 -2.548 7.196 1.00 93.44 92 ARG A O 1
ATOM 743 N N . ILE A 1 93 ? 5.160 -3.318 9.277 1.00 93.94 93 ILE A N 1
ATOM 744 C CA . ILE A 1 93 ? 6.274 -4.276 9.246 1.00 93.94 93 ILE A CA 1
ATOM 745 C C . ILE A 1 93 ? 6.041 -5.361 8.186 1.00 93.94 93 ILE A C 1
ATOM 747 O O . ILE A 1 93 ? 6.962 -5.704 7.455 1.00 93.94 93 ILE A O 1
ATOM 751 N N . SER A 1 94 ? 4.818 -5.880 8.056 1.00 94.81 94 SER A N 1
ATOM 752 C CA . SER A 1 94 ? 4.504 -6.861 7.004 1.00 94.81 94 SER A CA 1
ATOM 753 C C . SER A 1 94 ? 4.641 -6.277 5.595 1.00 94.81 94 SER A C 1
ATOM 755 O O . SER A 1 94 ? 5.233 -6.931 4.743 1.00 94.81 94 SER A O 1
ATOM 757 N N . SER A 1 95 ? 4.193 -5.036 5.372 1.00 94.50 95 SER A N 1
ATOM 758 C CA . SER A 1 95 ? 4.427 -4.304 4.115 1.00 94.50 95 SER A CA 1
ATOM 759 C C . SER A 1 95 ? 5.923 -4.098 3.838 1.00 94.50 95 SER A C 1
ATOM 761 O O . SER A 1 95 ? 6.385 -4.368 2.733 1.00 94.50 95 SER A O 1
ATOM 763 N N . ALA A 1 96 ? 6.704 -3.721 4.858 1.00 95.38 96 ALA A N 1
ATOM 764 C CA . ALA A 1 96 ? 8.155 -3.567 4.754 1.00 95.38 96 ALA A CA 1
ATOM 765 C C . ALA A 1 96 ? 8.836 -4.881 4.332 1.00 95.38 96 ALA A C 1
ATOM 767 O O . ALA A 1 96 ? 9.621 -4.905 3.385 1.00 95.3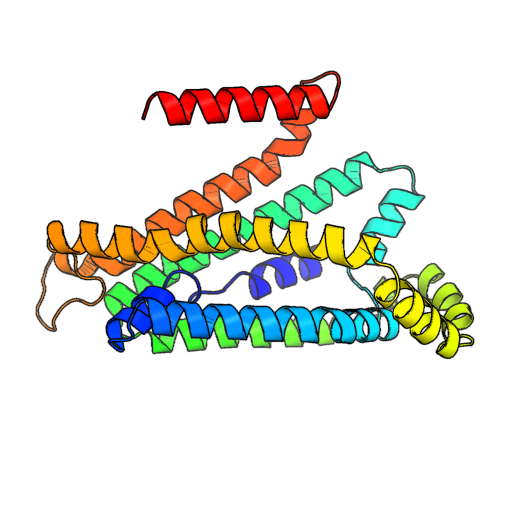8 96 ALA A O 1
ATOM 768 N N . ILE A 1 97 ? 8.504 -5.989 5.004 1.00 96.50 97 ILE A N 1
ATOM 769 C CA . ILE A 1 97 ? 9.046 -7.319 4.694 1.00 96.50 97 ILE A CA 1
ATOM 770 C C . ILE A 1 97 ? 8.640 -7.752 3.281 1.00 96.50 97 ILE A C 1
ATOM 772 O O . ILE A 1 97 ? 9.478 -8.274 2.545 1.00 96.50 97 ILE A O 1
ATOM 776 N N . ALA A 1 98 ? 7.390 -7.511 2.874 1.00 96.75 98 ALA A N 1
ATOM 777 C CA . ALA A 1 98 ? 6.921 -7.803 1.521 1.00 96.75 98 ALA A CA 1
ATOM 778 C C . ALA A 1 98 ? 7.680 -6.997 0.460 1.00 96.75 98 ALA A C 1
ATOM 780 O O . ALA A 1 98 ? 8.034 -7.543 -0.581 1.00 96.75 98 ALA A O 1
ATOM 781 N N . ALA A 1 99 ? 7.981 -5.724 0.729 1.00 95.31 99 ALA A N 1
ATOM 782 C CA . ALA A 1 99 ? 8.753 -4.890 -0.182 1.00 95.31 99 ALA A CA 1
ATOM 783 C C . ALA A 1 99 ? 10.205 -5.365 -0.320 1.00 95.31 99 ALA A C 1
ATOM 785 O O . ALA A 1 99 ? 10.698 -5.498 -1.439 1.00 95.31 99 ALA A O 1
ATOM 786 N N . LEU A 1 100 ? 10.870 -5.685 0.796 1.00 96.62 100 LEU A N 1
ATOM 787 C CA . LEU A 1 100 ? 12.249 -6.180 0.782 1.00 96.62 100 LEU A CA 1
ATOM 788 C C . LEU A 1 100 ? 12.358 -7.528 0.065 1.00 96.62 100 LEU A C 1
ATOM 790 O O . LEU A 1 100 ? 13.179 -7.692 -0.834 1.00 96.62 100 LEU A O 1
ATOM 794 N N . SER A 1 101 ? 11.504 -8.482 0.441 1.00 96.56 101 SER A N 1
ATOM 795 C CA . SER A 1 101 ? 11.476 -9.810 -0.180 1.00 96.56 101 SER A CA 1
ATOM 796 C C . SER A 1 101 ? 11.037 -9.753 -1.644 1.00 96.56 101 SER A C 1
ATOM 798 O O . SER A 1 101 ? 11.612 -10.455 -2.467 1.00 96.56 101 SER A O 1
ATOM 800 N N . GLY A 1 102 ? 10.097 -8.871 -1.998 1.00 95.62 102 GLY A N 1
ATOM 801 C CA . GLY A 1 102 ? 9.727 -8.595 -3.386 1.00 95.62 102 GLY A CA 1
ATOM 802 C C . GLY A 1 102 ? 10.892 -8.023 -4.197 1.00 95.62 102 GLY A C 1
ATOM 803 O O . GLY A 1 102 ? 11.150 -8.488 -5.301 1.00 95.62 102 GLY A O 1
ATOM 804 N N . GLY A 1 103 ? 11.660 -7.088 -3.631 1.00 94.38 103 GLY A N 1
ATOM 805 C CA . GLY A 1 103 ? 12.856 -6.537 -4.274 1.00 94.38 103 GLY A CA 1
ATOM 806 C C . GLY A 1 103 ? 13.960 -7.570 -4.480 1.00 94.38 103 GLY A C 1
ATOM 807 O O . GLY A 1 103 ? 14.556 -7.625 -5.557 1.00 94.38 103 GLY A O 1
ATOM 808 N N . MET A 1 104 ? 14.196 -8.431 -3.486 1.00 93.81 104 MET A N 1
ATOM 809 C CA . MET A 1 104 ? 15.107 -9.575 -3.614 1.00 93.81 104 MET A CA 1
ATOM 810 C C . MET A 1 104 ? 14.641 -10.541 -4.707 1.00 93.81 104 MET A C 1
ATOM 812 O O . MET A 1 104 ? 15.433 -10.936 -5.561 1.00 93.81 104 MET A O 1
ATOM 816 N N . LEU A 1 105 ? 13.351 -10.887 -4.708 1.00 94.50 105 LEU A N 1
ATOM 817 C CA . LEU A 1 105 ? 12.776 -11.816 -5.672 1.00 94.50 105 LEU A CA 1
ATOM 818 C C . LEU A 1 105 ? 12.851 -11.266 -7.093 1.00 94.50 105 LEU A C 1
ATOM 820 O O . LEU A 1 105 ? 13.303 -11.982 -7.974 1.00 94.50 105 LEU A O 1
ATOM 824 N N . LEU A 1 106 ? 12.477 -10.004 -7.311 1.00 93.69 106 LEU A N 1
ATOM 825 C CA . LEU A 1 106 ? 12.527 -9.363 -8.626 1.00 93.69 106 LEU A CA 1
ATOM 826 C C . LEU A 1 106 ? 13.961 -9.242 -9.155 1.00 93.69 106 LEU A C 1
ATOM 828 O O . LEU A 1 106 ? 14.194 -9.463 -10.341 1.00 93.69 106 LEU A O 1
ATOM 832 N N . SER A 1 107 ? 14.929 -8.951 -8.278 1.00 91.00 107 SER A N 1
ATOM 833 C CA . SER A 1 107 ? 16.354 -8.909 -8.646 1.00 91.00 107 SER A CA 1
ATOM 834 C C . SER A 1 107 ? 16.847 -10.260 -9.179 1.00 91.00 107 SER A C 1
ATOM 836 O O . SER A 1 107 ? 17.699 -10.307 -10.068 1.00 91.00 107 SER A O 1
ATOM 838 N N . TRP A 1 108 ? 16.300 -11.360 -8.650 1.00 88.75 108 TRP A N 1
ATOM 839 C CA . TRP A 1 108 ? 16.652 -12.721 -9.048 1.00 88.75 108 TRP A CA 1
ATOM 840 C C . TRP A 1 108 ? 15.834 -13.234 -10.242 1.00 88.75 108 TRP A C 1
ATOM 842 O O . TRP A 1 108 ? 16.413 -13.732 -11.206 1.00 88.75 108 TRP A O 1
ATOM 852 N N . SER A 1 109 ? 14.505 -13.100 -10.201 1.00 90.44 109 SER A N 1
ATOM 853 C CA . SER A 1 109 ? 13.583 -13.617 -11.218 1.00 90.44 109 SER A CA 1
ATOM 854 C C . SER A 1 109 ? 13.600 -12.802 -12.507 1.00 90.44 109 SER A C 1
ATOM 856 O O . SER A 1 109 ? 13.303 -13.350 -13.565 1.00 90.44 109 SER A O 1
ATOM 858 N N . ARG A 1 110 ? 13.917 -11.498 -12.417 1.00 90.19 110 ARG A N 1
ATOM 859 C CA . ARG A 1 110 ? 13.775 -10.503 -13.497 1.00 90.19 110 ARG A CA 1
ATOM 860 C C . ARG A 1 110 ? 12.359 -10.419 -14.075 1.00 90.19 110 ARG A C 1
ATOM 862 O O . ARG A 1 110 ? 12.165 -9.904 -15.171 1.00 90.19 110 ARG A O 1
ATOM 869 N N . ASP A 1 111 ? 11.380 -10.918 -13.330 1.00 91.31 111 ASP A N 1
ATOM 870 C CA . ASP A 1 111 ? 9.994 -11.020 -13.759 1.00 91.31 111 ASP A CA 1
ATOM 871 C C . ASP A 1 111 ? 9.064 -10.521 -12.650 1.00 91.31 111 ASP A C 1
ATOM 873 O O . ASP A 1 111 ? 9.032 -11.061 -11.536 1.00 91.31 111 ASP A O 1
ATOM 877 N N . TYR A 1 112 ? 8.290 -9.486 -12.982 1.00 93.75 112 TYR A N 1
ATOM 878 C CA . TYR A 1 112 ? 7.286 -8.897 -12.104 1.00 93.75 112 TYR A CA 1
ATOM 879 C C . TYR A 1 112 ? 6.123 -9.851 -11.812 1.00 93.75 112 TYR A C 1
ATOM 881 O O . TYR A 1 112 ? 5.471 -9.689 -10.778 1.00 93.75 112 TYR A O 1
ATOM 889 N N . ALA A 1 113 ? 5.852 -10.844 -12.670 1.00 95.50 113 ALA A N 1
ATOM 890 C CA . ALA A 1 113 ? 4.714 -11.752 -12.527 1.00 95.50 113 ALA A CA 1
ATOM 891 C C . ALA A 1 113 ? 4.689 -12.436 -11.152 1.00 95.50 113 ALA A C 1
ATOM 893 O O . ALA A 1 113 ? 3.641 -12.501 -10.506 1.00 95.50 113 ALA A O 1
ATOM 894 N N . TRP A 1 114 ? 5.853 -12.849 -10.643 1.00 95.12 114 TRP A N 1
ATOM 895 C CA . TRP A 1 114 ? 5.979 -13.455 -9.316 1.00 95.12 114 TRP A CA 1
ATOM 896 C C . TRP A 1 114 ? 5.499 -12.543 -8.183 1.00 95.12 114 TRP A C 1
ATOM 898 O O . TRP A 1 114 ? 4.866 -13.019 -7.239 1.00 95.12 114 TRP A O 1
ATOM 908 N N . LEU A 1 115 ? 5.724 -11.230 -8.282 1.00 96.19 115 LEU A N 1
ATOM 909 C CA . LEU A 1 115 ? 5.245 -10.269 -7.285 1.00 96.19 115 LEU A CA 1
ATOM 910 C C . LEU A 1 115 ? 3.717 -10.190 -7.277 1.00 96.19 115 LEU A C 1
ATOM 912 O O . LEU A 1 115 ? 3.098 -10.126 -6.209 1.00 96.19 115 LEU A O 1
ATOM 916 N N . PHE A 1 116 ? 3.098 -10.221 -8.459 1.00 96.31 116 PHE A N 1
ATOM 917 C CA . PHE A 1 116 ? 1.644 -10.234 -8.597 1.00 96.31 116 PHE A CA 1
ATOM 918 C C . PHE A 1 116 ? 1.045 -11.543 -8.081 1.00 96.31 116 PHE A C 1
ATOM 920 O O . PHE A 1 116 ? 0.097 -11.494 -7.298 1.00 96.31 116 PHE A O 1
ATOM 927 N N . PHE A 1 117 ? 1.626 -12.698 -8.422 1.00 96.88 117 PHE A N 1
ATOM 928 C CA . PHE A 1 117 ? 1.158 -13.997 -7.932 1.00 96.88 117 PHE A CA 1
ATOM 929 C C . PHE A 1 117 ? 1.277 -14.132 -6.413 1.00 96.88 117 PHE A C 1
ATOM 931 O O . PHE A 1 117 ? 0.333 -14.594 -5.773 1.00 96.88 117 PHE A O 1
ATOM 938 N N . LEU A 1 118 ? 2.379 -13.678 -5.809 1.00 96.62 118 LEU A N 1
ATOM 939 C CA . LEU A 1 118 ? 2.532 -13.683 -4.351 1.00 96.62 118 LEU A CA 1
ATOM 940 C C . LEU A 1 118 ? 1.536 -12.743 -3.665 1.00 96.62 118 LEU A C 1
ATOM 942 O O . LEU A 1 118 ? 0.929 -13.114 -2.661 1.00 96.62 118 LEU A O 1
ATOM 946 N N . SER A 1 119 ? 1.321 -11.549 -4.227 1.00 96.44 119 SER A N 1
ATOM 947 C CA . SER A 1 119 ? 0.327 -10.597 -3.711 1.00 96.44 119 SER A CA 1
ATOM 948 C C . SER A 1 119 ? -1.092 -11.161 -3.810 1.00 96.44 119 SER A C 1
ATOM 950 O O . SER A 1 119 ? -1.879 -11.040 -2.872 1.00 96.44 119 SER A O 1
ATOM 952 N N . MET A 1 120 ? -1.412 -11.817 -4.928 1.00 96.44 120 MET A N 1
ATOM 953 C CA . MET A 1 120 ? -2.683 -12.505 -5.137 1.00 96.44 120 MET A CA 1
ATOM 954 C C . MET A 1 120 ? -2.853 -13.651 -4.137 1.00 96.44 120 MET A C 1
ATOM 956 O O . MET A 1 120 ? -3.891 -13.733 -3.487 1.00 96.44 120 MET A O 1
ATOM 960 N N . GLY A 1 121 ? -1.836 -14.498 -3.961 1.00 96.44 121 GLY A N 1
ATOM 961 C CA . GLY A 1 121 ? -1.857 -15.596 -2.996 1.00 96.44 121 GLY A CA 1
ATOM 962 C C . GLY A 1 121 ? -2.098 -15.099 -1.571 1.00 96.44 121 GLY A C 1
ATOM 963 O O . GLY A 1 121 ? -2.976 -15.608 -0.877 1.00 96.44 121 GLY A O 1
ATOM 964 N N . ALA A 1 122 ? -1.399 -14.040 -1.154 1.00 95.94 122 ALA A N 1
ATOM 965 C CA . ALA A 1 122 ? -1.615 -13.412 0.146 1.00 95.94 122 ALA A CA 1
ATOM 966 C C . ALA A 1 122 ? -3.036 -12.840 0.297 1.00 95.94 122 ALA A C 1
ATOM 968 O O . ALA A 1 122 ? -3.666 -13.023 1.343 1.00 95.94 122 ALA A O 1
ATOM 969 N N . ALA A 1 123 ? -3.570 -12.201 -0.749 1.00 93.00 123 ALA A N 1
ATOM 970 C CA . ALA A 1 123 ? -4.930 -11.671 -0.759 1.00 93.00 123 ALA A CA 1
ATOM 971 C C . ALA A 1 123 ? -5.991 -12.781 -0.665 1.00 93.00 123 ALA A C 1
ATOM 973 O O . ALA A 1 123 ? -6.918 -12.661 0.136 1.00 93.00 123 ALA A O 1
ATOM 974 N N . VAL A 1 124 ? -5.834 -13.878 -1.414 1.00 94.56 124 VAL A N 1
ATOM 975 C CA . VAL A 1 124 ? -6.728 -15.046 -1.368 1.00 94.56 124 VAL A CA 1
ATOM 976 C C . VAL A 1 124 ? -6.676 -15.706 0.007 1.00 94.56 124 VAL A C 1
ATOM 978 O O . VAL A 1 124 ? -7.722 -15.923 0.612 1.00 94.56 124 VAL A O 1
ATOM 981 N N . CYS A 1 125 ? -5.485 -15.947 0.561 1.00 93.62 125 CYS A N 1
ATOM 982 C CA . CYS A 1 125 ? -5.335 -16.465 1.923 1.00 93.62 125 CYS A CA 1
ATOM 983 C C . CYS A 1 125 ? -5.989 -15.539 2.958 1.00 93.62 125 CYS A C 1
ATOM 985 O O . CYS A 1 125 ? -6.675 -16.006 3.867 1.00 93.62 125 CYS A O 1
ATOM 987 N N . GLY A 1 126 ? -5.817 -14.222 2.815 1.00 90.00 126 GLY A N 1
ATOM 988 C CA . GLY A 1 126 ? -6.464 -13.227 3.668 1.00 90.00 126 GLY A CA 1
ATOM 989 C C . GLY A 1 126 ? -7.990 -13.259 3.560 1.00 90.00 126 GLY A C 1
ATOM 990 O O . GLY A 1 126 ? -8.675 -13.145 4.576 1.00 90.00 126 GLY A O 1
ATOM 991 N N . PHE A 1 127 ? -8.521 -13.460 2.354 1.00 87.38 127 PHE A N 1
ATOM 992 C CA . PHE A 1 127 ? -9.951 -13.606 2.102 1.00 87.38 127 PHE A CA 1
ATOM 993 C C . PHE A 1 127 ? -10.510 -14.907 2.696 1.00 87.38 127 PHE A C 1
ATOM 995 O O . PHE A 1 127 ? -11.502 -14.868 3.418 1.00 87.38 127 PHE A O 1
ATOM 1002 N N . VAL A 1 128 ? -9.838 -16.045 2.498 1.00 89.06 128 VAL A N 1
ATOM 1003 C CA . VAL A 1 128 ? -10.221 -17.332 3.105 1.00 89.06 128 VAL A CA 1
ATOM 1004 C C . VAL A 1 128 ? -10.200 -17.245 4.631 1.00 89.06 128 VAL A C 1
ATOM 1006 O O . VAL A 1 128 ? -11.149 -17.684 5.282 1.00 89.06 128 VAL A O 1
ATOM 1009 N N . LEU A 1 129 ? -9.170 -16.620 5.212 1.00 85.50 129 LEU A N 1
ATOM 1010 C CA . LEU A 1 129 ? -9.081 -16.383 6.656 1.00 85.50 129 LEU A CA 1
ATOM 1011 C C . LEU A 1 129 ? -10.220 -15.486 7.162 1.00 85.50 129 LEU A C 1
ATOM 1013 O O . LEU A 1 129 ? -10.721 -15.688 8.267 1.00 85.50 129 LEU A O 1
ATOM 1017 N N . MET A 1 130 ? -10.629 -14.495 6.365 1.00 80.62 130 MET A N 1
ATOM 1018 C CA . MET A 1 130 ? -11.785 -13.654 6.671 1.00 80.62 130 MET A CA 1
ATOM 1019 C C . MET A 1 130 ? -13.092 -14.460 6.646 1.00 80.62 130 MET A C 1
ATOM 1021 O O . MET A 1 130 ? -13.927 -14.252 7.521 1.00 80.62 130 MET A O 1
ATOM 1025 N N . LEU A 1 131 ? -13.259 -15.398 5.708 1.00 80.12 131 LEU A N 1
ATOM 1026 C CA . LEU A 1 131 ? -14.434 -16.279 5.643 1.00 80.12 131 LEU A CA 1
ATOM 1027 C C . LEU A 1 131 ? -14.494 -17.292 6.797 1.00 80.12 131 LEU A C 1
ATOM 1029 O O . LEU A 1 131 ? -15.575 -17.614 7.274 1.00 80.12 131 LEU A O 1
ATOM 1033 N N . THR A 1 132 ? -13.341 -17.774 7.267 1.00 80.50 132 THR A N 1
ATOM 1034 C CA . THR A 1 132 ? -13.226 -18.689 8.424 1.00 80.50 132 THR A CA 1
ATOM 1035 C C . THR A 1 132 ? -13.160 -17.960 9.769 1.00 80.50 132 THR A C 1
ATOM 1037 O O . THR A 1 132 ? -12.849 -18.562 10.807 1.00 80.50 132 THR A O 1
ATOM 1040 N N . TYR A 1 133 ? -13.436 -16.654 9.788 1.00 73.19 133 TYR A N 1
ATOM 1041 C CA . TYR A 1 133 ? -13.486 -15.901 11.031 1.00 73.19 133 TYR A CA 1
ATOM 1042 C C . TYR A 1 133 ? -14.695 -16.365 11.869 1.00 73.19 133 TYR A C 1
ATOM 1044 O O . TYR A 1 133 ? -15.814 -16.360 11.355 1.00 73.19 133 TYR A O 1
ATOM 1052 N N . PRO A 1 134 ? -14.497 -16.797 13.131 1.00 65.50 134 PRO A N 1
ATOM 1053 C CA . PRO A 1 134 ? -15.578 -17.367 13.928 1.00 65.50 134 PRO A CA 1
ATOM 1054 C C . PRO A 1 134 ? -16.627 -16.309 14.263 1.00 65.50 134 PRO A C 1
ATOM 1056 O O . PRO A 1 134 ? -16.279 -15.240 14.768 1.00 65.50 134 PRO A O 1
ATOM 1059 N N . ARG A 1 135 ? -17.900 -16.636 14.018 1.00 61.31 135 ARG A N 1
ATOM 1060 C CA . ARG A 1 135 ? -19.050 -15.760 14.302 1.00 61.31 135 ARG A CA 1
ATOM 1061 C C . ARG A 1 135 ? -19.327 -15.635 15.801 1.00 61.31 135 ARG A C 1
ATOM 1063 O O . ARG A 1 135 ? -19.926 -14.662 16.234 1.00 61.31 135 ARG A O 1
ATOM 1070 N N . GLU A 1 136 ? -18.835 -16.565 16.622 1.00 55.25 136 GLU A N 1
ATOM 1071 C CA . GLU A 1 136 ? -18.977 -16.500 18.088 1.00 55.25 136 GLU A CA 1
ATOM 1072 C C . GLU A 1 136 ? -18.250 -15.291 18.707 1.00 55.25 136 GLU A C 1
ATOM 1074 O O . GLU A 1 136 ? -18.573 -14.854 19.807 1.00 55.25 136 GLU A O 1
ATOM 1079 N N . LEU A 1 137 ? -17.278 -14.721 17.988 1.00 54.16 137 LEU A N 1
ATOM 1080 C CA . LEU A 1 137 ? -16.562 -13.510 18.388 1.00 54.16 137 LEU A CA 1
ATOM 1081 C C . LEU A 1 137 ? -17.360 -12.227 18.142 1.00 54.16 137 LEU A C 1
ATOM 1083 O O . LEU A 1 137 ? -16.876 -11.152 18.498 1.00 54.16 137 LEU A O 1
ATOM 1087 N N . GLU A 1 138 ? -18.539 -12.324 17.521 1.00 58.66 138 GLU A N 1
ATOM 1088 C CA . GLU A 1 138 ? -19.360 -11.164 17.192 1.00 58.66 138 GLU A CA 1
ATOM 1089 C C . GLU A 1 138 ? -20.120 -10.593 18.401 1.00 58.66 138 GLU A C 1
ATOM 1091 O O . GLU A 1 138 ? -20.518 -9.432 18.368 1.00 58.66 138 GLU A O 1
ATOM 1096 N N . GLY A 1 139 ? -20.187 -11.327 19.518 1.00 53.44 139 GLY A N 1
ATOM 1097 C CA . GLY A 1 139 ? -20.759 -10.867 20.786 1.00 53.44 139 GLY A CA 1
ATOM 1098 C C . GLY A 1 139 ? -22.288 -10.737 20.770 1.00 53.44 139 GLY A C 1
ATOM 1099 O O . GLY A 1 139 ? -22.905 -10.380 19.766 1.00 53.44 139 GLY A O 1
ATOM 1100 N N . ASP A 1 140 ? -22.931 -10.991 21.910 1.00 53.53 140 ASP A N 1
ATOM 1101 C CA . ASP A 1 140 ? -24.398 -10.936 22.022 1.00 53.53 140 ASP A CA 1
ATOM 1102 C C . ASP A 1 140 ? -24.956 -9.512 21.800 1.00 53.53 140 ASP A C 1
ATOM 1104 O O . ASP A 1 140 ? -26.004 -9.341 21.176 1.00 53.53 140 ASP A O 1
ATOM 1108 N N . SER A 1 141 ? -24.179 -8.472 22.135 1.00 52.25 141 SER A N 1
ATOM 1109 C CA . SER A 1 141 ? -24.498 -7.057 21.867 1.00 52.25 141 SER A CA 1
ATOM 1110 C C . SER A 1 141 ? -24.607 -6.696 20.373 1.00 52.25 141 SER A C 1
ATOM 1112 O O . SER A 1 141 ? -25.171 -5.649 20.032 1.00 52.25 141 SER A O 1
ATOM 1114 N N . PHE A 1 142 ? -24.046 -7.516 19.473 1.00 53.75 142 PHE A N 1
ATOM 1115 C CA . PHE A 1 142 ? -24.185 -7.373 18.018 1.00 53.75 142 PHE A CA 1
ATOM 1116 C C . PHE A 1 142 ? -25.494 -7.992 17.518 1.00 53.75 142 PHE A C 1
ATOM 1118 O O . PHE A 1 142 ? -26.173 -7.375 16.696 1.00 53.75 142 PHE A O 1
ATOM 1125 N N . ARG A 1 143 ? -25.896 -9.153 18.058 1.00 53.34 143 ARG A N 1
ATOM 1126 C CA . ARG A 1 143 ? -27.145 -9.847 17.689 1.00 53.34 143 ARG A CA 1
ATOM 1127 C C . ARG A 1 143 ? -28.376 -9.001 18.033 1.00 53.34 143 ARG A C 1
ATOM 1129 O O . ARG A 1 143 ? -29.255 -8.845 17.184 1.00 53.34 143 ARG A O 1
ATOM 1136 N N . ASP A 1 144 ? -28.369 -8.350 19.197 1.00 55.03 144 ASP A N 1
ATOM 1137 C CA . ASP A 1 144 ? -29.447 -7.450 19.638 1.00 55.03 144 ASP A CA 1
ATOM 1138 C C . ASP A 1 144 ? -29.549 -6.169 18.787 1.00 55.03 144 ASP A C 1
ATOM 1140 O O . ASP A 1 144 ? -30.647 -5.684 18.488 1.00 55.03 144 ASP A O 1
ATOM 1144 N N . ARG A 1 145 ? -28.413 -5.613 18.332 1.00 56.28 145 ARG A N 1
ATOM 1145 C CA . ARG A 1 145 ? -28.401 -4.451 17.421 1.00 56.28 145 ARG A CA 1
ATOM 1146 C C . ARG A 1 145 ? -28.786 -4.832 15.995 1.00 56.28 145 ARG A C 1
ATOM 1148 O O . ARG A 1 145 ? -29.494 -4.064 15.348 1.00 56.28 145 ARG A O 1
ATOM 1155 N N . GLN A 1 146 ? -28.356 -5.994 15.506 1.00 55.00 146 GLN A N 1
ATOM 1156 C CA . GLN A 1 146 ? -28.693 -6.492 14.172 1.00 55.00 146 GLN A CA 1
ATOM 1157 C C . GLN A 1 146 ? -30.197 -6.772 14.056 1.00 55.00 146 GLN A C 1
ATOM 1159 O O . GLN A 1 146 ? -30.810 -6.341 13.082 1.00 55.00 146 GLN A O 1
ATOM 1164 N N . GLN A 1 147 ? -30.823 -7.373 15.075 1.00 55.06 147 GLN A N 1
ATOM 1165 C CA . GLN A 1 147 ? -32.279 -7.556 15.107 1.00 55.06 147 GLN A CA 1
ATOM 1166 C C . GLN A 1 147 ? -33.052 -6.225 15.101 1.00 55.06 147 GLN A C 1
ATOM 1168 O O . GLN A 1 147 ? -34.050 -6.114 14.392 1.00 55.06 147 GLN A O 1
ATOM 1173 N N . ARG A 1 148 ? -32.571 -5.183 15.799 1.00 53.22 148 ARG A N 1
ATOM 1174 C CA . ARG A 1 148 ? -33.195 -3.842 15.759 1.00 53.22 148 ARG A CA 1
ATOM 1175 C C . ARG A 1 148 ? -32.968 -3.089 14.439 1.00 53.22 148 ARG A C 1
ATOM 1177 O O . ARG A 1 148 ? -33.857 -2.364 14.009 1.00 53.22 148 ARG A O 1
ATOM 1184 N N . LYS A 1 149 ? -31.812 -3.249 13.778 1.00 51.66 149 LYS A N 1
ATOM 1185 C CA . LYS A 1 149 ? -31.459 -2.528 12.532 1.00 51.66 149 LYS A CA 1
ATOM 1186 C C . LYS A 1 149 ? -31.993 -3.176 11.249 1.00 51.66 149 LYS A C 1
ATOM 1188 O O . LYS A 1 149 ? -32.234 -2.465 10.277 1.00 51.66 149 LYS A O 1
ATOM 1193 N N . VAL A 1 150 ? -32.186 -4.499 11.216 1.00 54.00 150 VAL A N 1
ATOM 1194 C CA . VAL A 1 150 ? -32.726 -5.213 10.035 1.00 54.00 150 VAL A CA 1
ATOM 1195 C C . VAL A 1 150 ? -34.180 -4.814 9.738 1.00 54.00 150 VAL A C 1
ATOM 1197 O O . VAL A 1 150 ? -34.577 -4.812 8.575 1.00 54.00 150 VAL A O 1
ATOM 1200 N N . SER A 1 151 ? -34.936 -4.363 10.746 1.00 50.31 151 SER A N 1
ATOM 1201 C CA . SER A 1 151 ? -36.284 -3.795 10.580 1.00 50.31 151 SER A CA 1
ATOM 1202 C C . SER A 1 151 ? -36.315 -2.454 9.827 1.00 50.31 151 SER A C 1
ATOM 1204 O O . SER A 1 151 ? -37.394 -2.024 9.430 1.00 50.31 151 SER A O 1
ATOM 1206 N N . ASP A 1 152 ? -35.174 -1.784 9.629 1.00 54.47 152 ASP A N 1
ATOM 1207 C CA . ASP A 1 152 ? -35.119 -0.392 9.161 1.00 54.47 152 ASP A CA 1
ATOM 1208 C C . ASP A 1 152 ? -34.145 -0.199 7.979 1.00 54.47 152 ASP A C 1
ATOM 1210 O O . ASP A 1 152 ? -33.481 0.821 7.810 1.00 54.47 152 ASP A O 1
ATOM 1214 N N . ALA A 1 153 ? -34.034 -1.206 7.106 1.00 56.25 153 ALA A N 1
ATOM 1215 C CA . ALA A 1 153 ? -33.154 -1.162 5.932 1.00 56.25 153 ALA A CA 1
ATOM 1216 C C . ALA A 1 153 ? -33.462 0.009 4.969 1.00 56.25 153 ALA A C 1
ATOM 1218 O O . ALA A 1 153 ? -32.570 0.449 4.239 1.00 56.25 153 ALA A O 1
ATOM 1219 N N . SER A 1 154 ? -34.697 0.525 4.983 1.00 60.97 154 SER A N 1
ATOM 1220 C CA . SER A 1 154 ? -35.111 1.709 4.225 1.00 60.97 154 SER A CA 1
ATOM 1221 C C . SER A 1 154 ? -34.646 3.037 4.833 1.00 60.97 154 SER A C 1
ATOM 1223 O O . SER A 1 154 ? -34.511 4.009 4.082 1.00 60.97 154 SER A O 1
ATOM 1225 N N . SER A 1 155 ? -34.382 3.115 6.147 1.00 62.22 155 SER A N 1
ATOM 1226 C CA . SER A 1 155 ? -33.892 4.351 6.776 1.00 62.22 155 SER A CA 1
ATOM 1227 C C . SER A 1 155 ? -32.428 4.599 6.451 1.00 62.22 155 SER A C 1
ATOM 1229 O O . SER A 1 155 ? -32.109 5.695 6.014 1.00 62.22 155 SER A O 1
ATOM 1231 N N . ILE A 1 156 ? -31.568 3.576 6.495 1.00 64.44 156 ILE A N 1
ATOM 1232 C CA . ILE A 1 156 ? -30.134 3.708 6.172 1.00 64.44 156 ILE A CA 1
ATOM 1233 C C . ILE A 1 156 ? -29.941 4.235 4.745 1.00 64.44 156 ILE A C 1
ATOM 1235 O O . ILE A 1 156 ? -29.139 5.135 4.510 1.00 64.44 156 ILE A O 1
ATOM 1239 N N . THR A 1 157 ? -30.707 3.729 3.772 1.00 69.88 157 THR A N 1
ATOM 1240 C CA . THR A 1 157 ? -30.636 4.223 2.385 1.00 69.88 157 THR A CA 1
ATOM 1241 C C . THR A 1 157 ? -31.136 5.661 2.243 1.00 69.88 157 THR A C 1
ATOM 1243 O O . THR A 1 157 ? -30.639 6.410 1.401 1.00 69.88 157 THR A O 1
ATOM 1246 N N . ARG A 1 158 ? -32.111 6.064 3.065 1.00 70.69 158 ARG A N 1
ATOM 1247 C CA . ARG A 1 158 ? -32.692 7.411 3.057 1.00 70.69 158 ARG A CA 1
ATOM 1248 C C . ARG A 1 158 ? -31.782 8.418 3.760 1.00 70.69 158 ARG A C 1
ATOM 1250 O O . ARG A 1 158 ? -31.566 9.495 3.219 1.00 70.69 158 ARG A O 1
ATOM 1257 N N . GLU A 1 159 ? -31.203 8.047 4.898 1.00 71.00 159 GLU A N 1
ATOM 1258 C CA . GLU A 1 159 ? -30.165 8.799 5.606 1.00 71.00 159 GLU A CA 1
ATOM 1259 C C . GLU A 1 159 ? -28.940 8.980 4.722 1.00 71.00 159 GLU A C 1
ATOM 1261 O O . GLU A 1 159 ? -28.457 10.095 4.572 1.00 71.00 159 GLU A O 1
ATOM 1266 N N . PHE A 1 160 ? -28.496 7.920 4.046 1.00 70.44 160 PHE A N 1
ATOM 1267 C CA . PHE A 1 160 ? -27.377 7.992 3.118 1.00 70.44 160 PHE A CA 1
ATOM 1268 C C . PHE A 1 160 ? -27.656 8.931 1.937 1.00 70.44 160 PHE A C 1
ATOM 1270 O O . PHE A 1 160 ? -26.824 9.773 1.594 1.00 70.44 160 PHE A O 1
ATOM 1277 N N . ARG A 1 161 ? -28.859 8.857 1.348 1.00 74.94 161 ARG A N 1
ATOM 1278 C CA . ARG A 1 161 ? -29.301 9.812 0.320 1.00 74.94 161 ARG A CA 1
ATOM 1279 C C . ARG A 1 161 ? -29.352 11.244 0.865 1.00 74.94 161 ARG A C 1
ATOM 1281 O O . ARG A 1 161 ? -28.959 12.169 0.160 1.00 74.94 161 ARG A O 1
ATOM 1288 N N . GLY A 1 162 ? -29.778 11.420 2.115 1.00 75.56 162 GLY A N 1
ATOM 1289 C CA . GLY A 1 162 ? -29.761 12.700 2.825 1.00 75.56 162 GLY A CA 1
ATOM 1290 C C . GLY A 1 162 ? -28.343 13.240 3.039 1.00 75.56 162 GLY A C 1
ATOM 1291 O O . GLY A 1 162 ? -28.075 14.404 2.748 1.00 75.56 162 GLY A O 1
ATOM 1292 N N . MET A 1 163 ? -27.403 12.387 3.448 1.00 71.75 163 MET A N 1
ATOM 1293 C CA . MET A 1 163 ? -25.987 12.725 3.615 1.00 71.75 163 MET A CA 1
ATOM 1294 C C . MET A 1 163 ? -25.344 13.151 2.290 1.00 71.75 163 MET A C 1
ATOM 1296 O O . MET A 1 163 ? -24.631 14.151 2.258 1.00 71.75 163 MET A O 1
ATOM 1300 N N . LEU A 1 164 ? -25.647 12.449 1.191 1.00 75.50 164 LEU A N 1
ATOM 1301 C CA . LEU A 1 164 ? -25.189 12.811 -0.156 1.00 75.50 164 LEU A CA 1
ATOM 1302 C C . LEU A 1 164 ? -25.814 14.110 -0.680 1.00 75.50 164 LEU A C 1
ATOM 1304 O O . LEU A 1 164 ? -25.199 14.797 -1.491 1.00 75.50 164 LEU A O 1
ATOM 1308 N N . SER A 1 165 ? -27.016 14.465 -0.222 1.00 77.94 165 SER A N 1
ATOM 1309 C CA . SER A 1 165 ? -27.654 15.738 -0.580 1.00 77.94 165 SER A CA 1
ATOM 1310 C C . SER A 1 165 ? -27.110 16.944 0.201 1.00 77.94 165 SER A C 1
ATOM 1312 O O . SER A 1 165 ? -27.365 18.086 -0.173 1.00 77.94 165 SER A O 1
ATOM 1314 N N . GLY A 1 166 ? -26.335 16.717 1.267 1.00 79.12 166 GLY A N 1
ATOM 1315 C CA . GLY A 1 166 ? -25.737 17.780 2.072 1.00 79.12 166 GLY A CA 1
ATOM 1316 C C . GLY A 1 166 ? -24.444 18.334 1.461 1.00 79.12 166 GLY A C 1
ATOM 1317 O O . GLY A 1 166 ? -23.447 17.623 1.345 1.00 79.12 166 GLY A O 1
ATOM 1318 N N . GLY A 1 167 ? -24.399 19.637 1.158 1.00 76.19 167 GLY A N 1
ATOM 1319 C CA . GLY A 1 167 ? -23.216 20.289 0.564 1.00 76.19 167 GLY A CA 1
ATOM 1320 C C . GLY A 1 167 ? -21.936 20.223 1.419 1.00 76.19 167 GLY A C 1
ATOM 1321 O O . GLY A 1 167 ? -20.829 20.189 0.885 1.00 76.19 167 GLY A O 1
ATOM 1322 N N . ARG A 1 168 ? -22.062 20.126 2.751 1.00 83.06 168 ARG A N 1
ATOM 1323 C CA . ARG A 1 168 ? -20.912 20.012 3.669 1.00 83.06 168 ARG A CA 1
ATOM 1324 C C . ARG A 1 168 ? -20.151 18.694 3.507 1.00 83.06 168 ARG A C 1
ATOM 1326 O O . ARG A 1 168 ? -18.933 18.685 3.661 1.00 83.06 168 ARG A O 1
ATOM 1333 N N . LEU A 1 169 ? -20.844 17.596 3.192 1.00 80.06 169 LEU A N 1
ATOM 1334 C CA . LEU A 1 169 ? -20.201 16.298 2.983 1.00 80.06 169 LEU A CA 1
ATOM 1335 C C . LEU A 1 169 ? -19.306 16.337 1.745 1.00 80.06 169 LEU A C 1
ATOM 1337 O O . LEU A 1 169 ? -18.170 15.880 1.809 1.00 80.06 169 LEU A O 1
ATOM 1341 N N . TRP A 1 170 ? -19.774 16.965 0.664 1.00 81.06 170 TRP A N 1
ATOM 1342 C CA . TRP A 1 170 ? -18.974 17.173 -0.542 1.00 81.06 170 TRP A CA 1
ATOM 1343 C C . TRP A 1 170 ? -17.747 18.047 -0.290 1.00 81.06 170 TRP A C 1
ATOM 1345 O O . TRP A 1 170 ? -16.679 17.733 -0.805 1.00 81.06 170 TRP A O 1
ATOM 1355 N N . ALA A 1 171 ? -17.856 19.084 0.547 1.00 82.88 171 ALA A N 1
ATOM 1356 C CA . ALA A 1 171 ? -16.709 19.911 0.922 1.00 82.88 171 ALA A CA 1
ATOM 1357 C C . ALA A 1 171 ? -15.645 19.117 1.705 1.00 82.88 171 ALA A C 1
ATOM 1359 O O . ALA A 1 171 ? -14.462 19.170 1.371 1.00 82.88 171 ALA A O 1
ATOM 1360 N N . VAL A 1 172 ? -16.061 18.330 2.705 1.00 81.81 172 VAL A N 1
ATOM 1361 C CA . VAL A 1 172 ? -15.146 17.468 3.477 1.00 81.81 172 VAL A CA 1
ATOM 1362 C C . VAL A 1 172 ? -14.538 16.387 2.586 1.00 81.81 172 VAL A C 1
ATOM 1364 O O . VAL A 1 172 ? -13.335 16.148 2.641 1.00 81.81 172 VAL A O 1
ATOM 1367 N N . PHE A 1 173 ? -15.351 15.768 1.732 1.00 80.50 173 PHE A N 1
ATOM 1368 C CA . PHE A 1 173 ? -14.901 14.742 0.802 1.00 80.50 173 PHE A CA 1
ATOM 1369 C C . PHE A 1 173 ? -13.876 15.297 -0.192 1.00 80.50 173 PHE A C 1
ATOM 1371 O O . PHE A 1 173 ? -12.807 14.714 -0.350 1.00 80.50 173 PHE A O 1
ATOM 1378 N N . ALA A 1 174 ? -14.145 16.457 -0.797 1.00 80.38 174 ALA A N 1
ATOM 1379 C CA . ALA A 1 174 ? -13.204 17.136 -1.683 1.00 80.38 174 ALA A CA 1
ATOM 1380 C C . ALA A 1 174 ? -11.883 17.446 -0.964 1.00 80.38 174 ALA A C 1
ATOM 1382 O O . ALA A 1 174 ? -10.812 17.163 -1.499 1.00 80.38 174 ALA A O 1
ATOM 1383 N N . GLN A 1 175 ? -11.943 17.942 0.275 1.00 82.06 175 GLN A N 1
ATOM 1384 C CA . GLN A 1 175 ? -10.749 18.198 1.079 1.00 82.06 175 GLN A CA 1
ATOM 1385 C C . GLN A 1 175 ? -9.956 16.911 1.367 1.00 82.06 175 GLN A C 1
ATOM 1387 O O . GLN A 1 175 ? -8.731 16.909 1.253 1.00 82.06 175 GLN A O 1
ATOM 1392 N N . SER A 1 176 ? -10.632 15.805 1.694 1.00 75.62 176 SER A N 1
ATOM 1393 C CA . SER A 1 176 ? -9.990 14.500 1.895 1.00 75.62 176 SER A CA 1
ATOM 1394 C C . SER A 1 176 ? -9.364 13.952 0.616 1.00 75.62 176 SER A C 1
ATOM 1396 O O . SER A 1 176 ? -8.246 13.451 0.671 1.00 75.62 176 SER A O 1
ATOM 1398 N N . VAL A 1 177 ? -10.035 14.077 -0.533 1.00 78.19 177 VAL A N 1
ATOM 1399 C CA . VAL A 1 177 ? -9.503 13.645 -1.834 1.00 78.19 177 VAL A CA 1
ATOM 1400 C C . VAL A 1 177 ? -8.257 14.442 -2.200 1.00 78.19 177 VAL A C 1
ATOM 1402 O O . VAL A 1 177 ? -7.255 13.849 -2.590 1.00 78.19 177 VAL A O 1
ATOM 1405 N N . VAL A 1 178 ? -8.285 15.767 -2.039 1.00 76.81 178 VAL A N 1
ATOM 1406 C CA . VAL A 1 178 ? -7.118 16.622 -2.304 1.00 76.81 178 VAL A CA 1
ATOM 1407 C C . VAL A 1 178 ? -5.955 16.238 -1.392 1.00 76.81 178 VAL A C 1
ATOM 1409 O O . VAL A 1 178 ? -4.835 16.059 -1.871 1.00 76.81 178 VAL A O 1
ATOM 1412 N N . PHE A 1 179 ? -6.218 16.044 -0.098 1.00 76.81 179 PHE A N 1
ATOM 1413 C CA . PHE A 1 179 ? -5.195 15.642 0.862 1.00 76.81 179 PHE A CA 1
ATOM 1414 C C . PHE A 1 179 ? -4.605 14.257 0.551 1.00 76.81 179 PHE A C 1
ATOM 1416 O O . PHE A 1 179 ? -3.386 14.113 0.490 1.00 76.81 179 PHE A O 1
ATOM 1423 N N . GLU A 1 180 ? -5.441 13.243 0.309 1.00 71.38 180 GLU A N 1
ATOM 1424 C CA . GLU A 1 180 ? -4.992 11.890 -0.051 1.00 71.38 180 GLU A CA 1
ATOM 1425 C C . GLU A 1 180 ? -4.235 11.886 -1.382 1.00 71.38 180 GLU A C 1
ATOM 1427 O O . GLU A 1 180 ? -3.191 11.245 -1.493 1.00 71.38 180 GLU A O 1
ATOM 1432 N N . SER A 1 181 ? -4.695 12.651 -2.374 1.00 69.75 181 SER A N 1
ATOM 1433 C CA . SER A 1 181 ? -3.997 12.809 -3.650 1.00 69.75 181 SER A CA 1
ATOM 1434 C C . SER A 1 181 ? -2.590 13.371 -3.440 1.00 69.75 181 SER A C 1
ATOM 1436 O O . SER A 1 181 ? -1.616 12.788 -3.910 1.00 69.75 181 SER A O 1
ATOM 1438 N N . GLN A 1 182 ? -2.449 14.461 -2.683 1.00 71.31 182 GLN A N 1
ATOM 1439 C CA . GLN A 1 182 ? -1.138 15.064 -2.432 1.00 71.31 182 GLN A CA 1
ATOM 1440 C C . GLN A 1 182 ? -0.232 14.161 -1.589 1.00 71.31 182 GLN A C 1
ATOM 1442 O O . GLN A 1 182 ? 0.922 13.933 -1.940 1.00 71.31 182 GLN A O 1
ATOM 1447 N N . MET A 1 183 ? -0.741 13.609 -0.490 1.00 69.31 183 MET A N 1
ATOM 1448 C CA . MET A 1 183 ? 0.092 12.862 0.452 1.00 69.31 183 MET A CA 1
ATOM 1449 C C . MET A 1 183 ? 0.424 11.457 -0.034 1.00 69.31 183 MET A C 1
ATOM 1451 O O . MET A 1 183 ? 1.528 10.971 0.189 1.00 69.31 183 MET A O 1
ATOM 1455 N N . LYS A 1 184 ? -0.511 10.765 -0.681 1.00 67.62 184 LYS A N 1
ATOM 1456 C CA . LYS A 1 184 ? -0.333 9.354 -1.031 1.00 67.62 184 LYS A CA 1
ATOM 1457 C C . LYS A 1 184 ? 0.199 9.176 -2.443 1.00 67.62 184 LYS A C 1
ATOM 1459 O O . LYS A 1 184 ? 1.058 8.323 -2.654 1.00 67.62 184 LYS A O 1
ATOM 1464 N N . ILE A 1 185 ? -0.268 9.964 -3.409 1.00 67.38 185 ILE A N 1
ATOM 1465 C CA . ILE A 1 185 ? 0.198 9.831 -4.793 1.00 67.38 185 ILE A CA 1
ATOM 1466 C C . ILE A 1 185 ? 1.569 10.498 -4.922 1.00 67.38 185 ILE A C 1
ATOM 1468 O O . ILE A 1 185 ? 2.533 9.825 -5.283 1.00 67.38 185 ILE A O 1
ATOM 1472 N N . THR A 1 186 ? 1.719 11.763 -4.528 1.00 63.94 186 THR A N 1
ATOM 1473 C CA . THR A 1 186 ? 3.006 12.465 -4.677 1.00 63.94 186 THR A CA 1
ATOM 1474 C C . THR A 1 186 ? 4.102 11.861 -3.798 1.00 63.94 186 THR A C 1
ATOM 1476 O O . THR A 1 186 ? 5.191 11.581 -4.285 1.00 63.94 186 THR A O 1
ATOM 1479 N N . LEU A 1 187 ? 3.823 11.583 -2.521 1.00 65.06 187 LEU A N 1
ATOM 1480 C CA . LEU A 1 187 ? 4.870 11.133 -1.596 1.00 65.06 187 LEU A CA 1
ATOM 1481 C C . LEU A 1 187 ? 5.221 9.642 -1.715 1.00 65.06 187 LEU A C 1
ATOM 1483 O O . LEU A 1 187 ? 6.308 9.245 -1.313 1.00 65.06 187 LEU A O 1
ATOM 1487 N N . LYS A 1 188 ? 4.297 8.794 -2.193 1.00 69.44 188 LYS A N 1
ATOM 1488 C CA . LYS A 1 188 ? 4.519 7.336 -2.281 1.00 69.44 188 LYS A CA 1
ATOM 1489 C C . LYS A 1 188 ? 4.764 6.865 -3.710 1.00 69.44 188 LYS A C 1
ATOM 1491 O O . LYS A 1 188 ? 5.610 6.007 -3.939 1.00 69.44 188 LYS A O 1
ATOM 1496 N N . SER A 1 189 ? 3.991 7.386 -4.662 1.00 71.69 189 SER A N 1
ATOM 1497 C CA . SER A 1 189 ? 3.978 6.890 -6.042 1.00 71.69 189 SER A CA 1
ATOM 1498 C C . SER A 1 189 ? 5.077 7.550 -6.877 1.00 71.69 189 SER A C 1
ATOM 1500 O O . SER A 1 189 ? 5.785 6.869 -7.612 1.00 71.69 189 SER A O 1
ATOM 1502 N N . PHE A 1 190 ? 5.305 8.857 -6.715 1.00 75.25 190 PHE A N 1
ATOM 1503 C CA . PHE A 1 190 ? 6.339 9.558 -7.486 1.00 75.25 190 PHE A CA 1
ATOM 1504 C C . PHE A 1 190 ? 7.769 9.293 -7.008 1.00 75.25 190 PHE A C 1
ATOM 1506 O O . PHE A 1 190 ? 8.699 9.437 -7.796 1.00 75.25 190 PHE A O 1
ATOM 1513 N N . THR A 1 191 ? 7.970 8.811 -5.780 1.00 79.94 191 THR A N 1
ATOM 1514 C CA . THR A 1 191 ? 9.304 8.418 -5.296 1.00 79.94 191 THR A CA 1
ATOM 1515 C C . THR A 1 191 ? 9.904 7.273 -6.112 1.00 79.94 191 THR A C 1
ATOM 1517 O O . THR A 1 191 ? 11.114 7.254 -6.322 1.00 79.94 191 THR A O 1
ATOM 1520 N N . GLN A 1 192 ? 9.080 6.347 -6.619 1.00 85.62 192 GLN A N 1
ATOM 1521 C CA . GLN A 1 192 ? 9.555 5.187 -7.383 1.00 85.62 192 GLN A CA 1
ATOM 1522 C C . GLN A 1 192 ? 10.268 5.598 -8.693 1.00 85.62 192 GLN A C 1
ATOM 1524 O O . GLN A 1 192 ? 11.413 5.185 -8.879 1.00 85.62 192 GLN A O 1
ATOM 1529 N N . PRO A 1 193 ? 9.688 6.447 -9.572 1.00 87.38 193 PRO A N 1
ATOM 1530 C CA . PRO A 1 193 ? 10.390 6.984 -10.741 1.00 87.38 193 PRO A CA 1
ATOM 1531 C C . PRO A 1 193 ? 11.696 7.721 -10.424 1.00 87.38 193 PRO A C 1
ATOM 1533 O O . PRO A 1 193 ? 12.684 7.532 -11.132 1.00 87.38 193 PRO A O 1
ATOM 1536 N N . PHE A 1 194 ? 11.729 8.541 -9.366 1.00 87.44 194 PHE A N 1
ATOM 1537 C CA . PHE A 1 194 ? 12.956 9.241 -8.965 1.00 87.44 194 PHE A CA 1
ATOM 1538 C C . PHE A 1 194 ? 14.038 8.263 -8.513 1.00 87.44 194 PHE A C 1
ATOM 1540 O O . PHE A 1 194 ? 15.198 8.399 -8.902 1.00 87.44 194 PHE A O 1
ATOM 1547 N N . LEU A 1 195 ? 13.654 7.254 -7.729 1.00 87.50 195 LEU A N 1
ATOM 1548 C CA . LEU A 1 195 ? 14.566 6.211 -7.284 1.00 87.50 195 LEU A CA 1
ATOM 1549 C C . LEU A 1 195 ? 15.099 5.409 -8.475 1.00 87.50 195 LEU A C 1
ATOM 1551 O O . LEU A 1 195 ? 16.306 5.212 -8.564 1.00 87.50 195 LEU A O 1
ATOM 1555 N N . LYS A 1 196 ? 14.237 5.046 -9.434 1.00 89.56 196 LYS A N 1
ATOM 1556 C CA . LYS A 1 196 ? 14.642 4.418 -10.700 1.00 89.56 196 LYS A CA 1
ATOM 1557 C C . LYS A 1 196 ? 15.677 5.261 -11.441 1.00 89.56 196 LYS A C 1
ATOM 1559 O O . LYS A 1 196 ? 16.742 4.754 -11.763 1.00 89.56 196 LYS A O 1
ATOM 1564 N N . ALA A 1 197 ? 15.383 6.539 -11.681 1.00 89.25 197 ALA A N 1
ATOM 1565 C CA . ALA A 1 197 ? 16.273 7.424 -12.428 1.00 89.25 197 ALA A CA 1
ATOM 1566 C C . ALA A 1 197 ? 17.650 7.556 -11.757 1.00 89.25 197 ALA A C 1
ATOM 1568 O O . ALA A 1 197 ? 18.674 7.501 -12.431 1.00 89.25 197 ALA A O 1
ATOM 1569 N N . ARG A 1 198 ? 17.682 7.679 -10.422 1.00 89.12 198 ARG A N 1
ATOM 1570 C CA . ARG A 1 198 ? 18.932 7.747 -9.649 1.00 89.12 198 ARG A CA 1
ATOM 1571 C C . ARG A 1 198 ? 19.705 6.432 -9.705 1.00 89.12 198 ARG A C 1
ATOM 1573 O O . ARG A 1 198 ? 20.911 6.463 -9.918 1.00 89.12 198 ARG A O 1
ATOM 1580 N N . LEU A 1 199 ? 19.032 5.296 -9.534 1.00 90.00 199 LEU A N 1
ATOM 1581 C CA . LEU A 1 199 ? 19.654 3.973 -9.621 1.00 90.00 199 LEU A CA 1
ATOM 1582 C C . LEU A 1 199 ? 20.220 3.708 -11.024 1.00 90.00 199 LEU A C 1
ATOM 1584 O O . LEU A 1 199 ? 21.347 3.230 -11.137 1.00 90.00 199 LEU A O 1
ATOM 1588 N N . ASP A 1 200 ? 19.505 4.110 -12.078 1.00 87.31 200 ASP A N 1
ATOM 1589 C CA . ASP A 1 200 ? 19.978 4.022 -13.462 1.00 87.31 200 ASP A CA 1
ATOM 1590 C C . ASP A 1 200 ? 21.271 4.843 -13.664 1.00 87.31 200 ASP A C 1
ATOM 1592 O O . ASP A 1 200 ? 22.211 4.349 -14.285 1.00 87.31 200 ASP A O 1
ATOM 1596 N N . THR A 1 201 ? 21.386 6.047 -13.077 1.00 88.62 201 THR A N 1
ATOM 1597 C CA . THR A 1 201 ? 22.641 6.836 -13.093 1.00 88.62 201 THR A CA 1
ATOM 1598 C C . THR A 1 201 ? 23.810 6.106 -12.424 1.00 88.62 201 THR A C 1
ATOM 1600 O O . THR A 1 201 ? 24.949 6.249 -12.861 1.00 88.62 201 THR A O 1
ATOM 1603 N N . PHE A 1 202 ? 23.549 5.301 -11.391 1.00 87.12 202 PHE A N 1
ATOM 1604 C CA . PHE A 1 202 ? 24.563 4.479 -10.721 1.00 87.12 202 PHE A CA 1
ATOM 1605 C C . PHE A 1 202 ? 24.822 3.130 -11.416 1.00 87.12 202 PHE A C 1
ATOM 1607 O O . PHE A 1 202 ? 25.573 2.310 -10.890 1.00 87.12 202 PHE A O 1
ATOM 1614 N N . GLY A 1 203 ? 24.216 2.875 -12.583 1.00 85.25 203 GLY A N 1
ATOM 1615 C CA . GLY A 1 203 ? 24.358 1.605 -13.299 1.00 85.25 203 GLY A CA 1
ATOM 1616 C C . GLY A 1 203 ? 23.631 0.437 -12.623 1.00 85.25 203 GLY A C 1
ATOM 1617 O O . GLY A 1 203 ? 24.024 -0.716 -12.793 1.00 85.25 203 GLY A O 1
ATOM 1618 N N . LEU A 1 204 ? 22.583 0.730 -11.848 1.00 88.00 204 LEU A N 1
ATOM 1619 C CA . LEU A 1 204 ? 21.765 -0.232 -11.108 1.00 88.00 204 LEU A CA 1
ATOM 1620 C C . LEU A 1 204 ? 20.355 -0.316 -11.717 1.00 88.00 204 LEU A C 1
ATOM 1622 O O . LEU A 1 204 ? 19.392 0.133 -11.089 1.00 88.00 204 LEU A O 1
ATOM 1626 N N . PRO A 1 205 ? 20.193 -0.872 -12.931 1.00 88.62 205 PRO A N 1
ATOM 1627 C CA . PRO A 1 205 ? 18.871 -1.002 -13.524 1.00 88.62 205 PRO A CA 1
ATOM 1628 C C . PRO A 1 205 ? 17.983 -1.905 -12.659 1.00 88.62 205 PRO A C 1
ATOM 1630 O O . PRO A 1 205 ? 18.448 -2.868 -12.046 1.00 88.62 205 PRO A O 1
ATOM 1633 N N . ILE A 1 206 ? 16.683 -1.609 -12.621 1.00 88.19 206 ILE A N 1
ATOM 1634 C CA . ILE A 1 206 ? 15.713 -2.398 -11.839 1.00 88.19 206 ILE A CA 1
ATOM 1635 C C . ILE A 1 206 ? 15.649 -3.837 -12.351 1.00 88.19 206 ILE A C 1
ATOM 1637 O O . ILE A 1 206 ? 15.723 -4.773 -11.557 1.00 88.19 206 ILE A O 1
ATOM 1641 N N . ILE A 1 207 ? 15.556 -4.000 -13.672 1.00 86.81 207 ILE A N 1
ATOM 1642 C CA . ILE A 1 207 ? 15.723 -5.285 -14.347 1.00 86.81 207 ILE A CA 1
ATOM 1643 C C . ILE A 1 207 ? 17.098 -5.299 -15.000 1.00 86.81 207 ILE A C 1
ATOM 1645 O O . ILE A 1 207 ? 17.384 -4.535 -15.922 1.00 86.81 207 ILE A O 1
ATOM 1649 N N . SER A 1 208 ? 17.951 -6.195 -14.518 1.00 81.62 208 SER A N 1
ATOM 1650 C CA . SER A 1 208 ? 19.283 -6.411 -15.072 1.00 81.62 208 SER A CA 1
ATOM 1651 C C . SER A 1 208 ? 19.235 -7.211 -16.377 1.00 81.62 208 SER A C 1
ATOM 1653 O O . SER A 1 208 ? 18.440 -8.141 -16.525 1.00 81.62 208 SER A O 1
ATOM 1655 N N . SER A 1 209 ? 20.129 -6.881 -17.316 1.00 77.56 209 SER A N 1
ATOM 1656 C CA . SER A 1 209 ? 20.310 -7.654 -18.552 1.00 77.56 209 SER A CA 1
ATOM 1657 C C . SER A 1 209 ? 20.766 -9.095 -18.245 1.00 77.56 209 SER A C 1
ATOM 1659 O O . SER A 1 209 ? 21.520 -9.299 -17.280 1.00 77.56 209 SER A O 1
ATOM 1661 N N . PRO A 1 210 ? 20.359 -10.108 -19.039 1.00 68.19 210 PRO A N 1
ATOM 1662 C CA . PRO A 1 210 ? 20.866 -11.473 -18.920 1.00 68.19 210 PRO A CA 1
ATOM 1663 C C . PRO A 1 210 ? 22.384 -11.515 -19.157 1.00 68.19 210 PRO A C 1
ATOM 1665 O O . PRO A 1 210 ? 22.845 -11.533 -20.290 1.00 68.19 210 PRO A O 1
ATOM 1668 N N . GLY A 1 211 ? 23.168 -11.485 -18.077 1.00 66.31 211 GLY A N 1
ATOM 1669 C CA . GLY A 1 211 ? 24.638 -11.459 -18.126 1.00 66.31 211 GLY A CA 1
ATOM 1670 C C . GLY A 1 211 ? 25.286 -10.324 -17.333 1.00 66.31 211 GLY A C 1
ATOM 1671 O O . GLY A 1 211 ? 26.507 -10.299 -17.216 1.00 66.31 211 GLY A O 1
ATOM 1672 N N . ALA A 1 212 ? 24.498 -9.418 -16.739 1.00 68.62 212 ALA A N 1
ATOM 1673 C CA . ALA A 1 212 ? 25.003 -8.563 -15.667 1.00 68.62 212 ALA A CA 1
ATOM 1674 C C . ALA A 1 212 ? 25.663 -9.439 -14.583 1.00 68.62 212 ALA A C 1
ATOM 1676 O O . ALA A 1 212 ? 25.248 -10.585 -14.403 1.00 68.62 212 ALA A O 1
ATOM 1677 N N . VAL A 1 213 ? 26.687 -8.929 -13.895 1.00 66.12 213 VAL A N 1
ATOM 1678 C CA . VAL A 1 213 ? 27.363 -9.573 -12.753 1.00 66.12 213 VAL A CA 1
ATOM 1679 C C . VAL A 1 213 ? 27.646 -8.500 -11.701 1.00 66.12 213 VAL A C 1
ATOM 1681 O O . VAL A 1 213 ? 27.942 -7.355 -12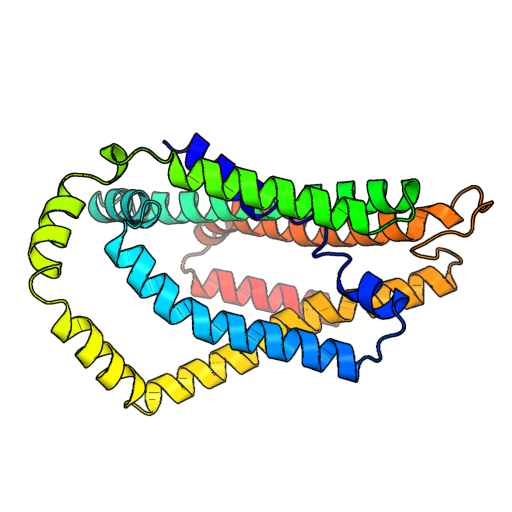.040 1.00 66.12 213 VAL A O 1
ATOM 1684 N N . GLY A 1 214 ? 27.560 -8.858 -10.419 1.00 69.69 214 GLY A N 1
ATOM 1685 C CA . GLY A 1 214 ? 27.890 -7.960 -9.312 1.00 69.69 214 GLY A CA 1
ATOM 1686 C C . GLY A 1 214 ? 26.759 -6.994 -8.953 1.00 69.69 214 GLY A C 1
ATOM 1687 O O . GLY A 1 214 ? 25.597 -7.382 -8.873 1.00 69.69 214 GLY A O 1
ATOM 1688 N N . LEU A 1 215 ? 27.098 -5.728 -8.689 1.00 67.38 215 LEU A N 1
ATOM 1689 C CA . LEU A 1 215 ? 26.154 -4.740 -8.144 1.00 67.38 215 LEU A CA 1
ATOM 1690 C C . LEU A 1 215 ? 24.989 -4.417 -9.095 1.00 67.38 215 LEU A C 1
ATOM 1692 O O . LEU A 1 215 ? 23.904 -4.088 -8.625 1.00 67.38 215 LEU A O 1
ATOM 1696 N N . ALA A 1 216 ? 25.171 -4.588 -10.408 1.00 68.31 216 ALA A N 1
ATOM 1697 C CA . ALA A 1 216 ? 24.176 -4.271 -11.436 1.00 68.31 216 ALA A CA 1
ATOM 1698 C C . ALA A 1 216 ? 22.866 -5.088 -11.347 1.00 68.31 216 ALA A C 1
ATOM 1700 O O . ALA A 1 216 ? 21.874 -4.717 -11.971 1.00 68.31 216 ALA A O 1
ATOM 1701 N N . HIS A 1 217 ? 22.818 -6.176 -10.566 1.00 74.38 217 HIS A N 1
ATOM 1702 C CA . HIS A 1 217 ? 21.576 -6.919 -10.292 1.00 74.38 217 HIS A CA 1
ATOM 1703 C C . HIS A 1 217 ? 20.725 -6.337 -9.164 1.00 74.38 217 HIS A C 1
ATOM 1705 O O . HIS A 1 217 ? 19.600 -6.782 -8.967 1.00 74.38 217 HIS A O 1
ATOM 1711 N N . GLY A 1 218 ? 21.250 -5.379 -8.399 1.00 83.75 218 GLY A N 1
ATOM 1712 C CA . GLY A 1 218 ? 20.651 -4.944 -7.139 1.00 83.75 218 GLY A CA 1
ATOM 1713 C C . GLY A 1 218 ? 19.594 -3.844 -7.243 1.00 83.75 218 GLY A C 1
ATOM 1714 O O . GLY A 1 218 ? 19.109 -3.404 -6.203 1.00 83.75 218 GLY A O 1
ATOM 1715 N N . GLY A 1 219 ? 19.237 -3.357 -8.437 1.00 89.44 219 GLY A N 1
ATOM 1716 C CA . GLY A 1 219 ? 18.334 -2.206 -8.586 1.00 89.44 219 GLY A CA 1
ATOM 1717 C C . GLY A 1 219 ? 16.983 -2.410 -7.889 1.00 89.44 219 GLY A C 1
ATOM 1718 O O . GLY A 1 219 ? 16.579 -1.599 -7.054 1.00 89.44 219 GLY A O 1
ATOM 1719 N N . ALA A 1 220 ? 16.315 -3.539 -8.144 1.00 92.44 220 ALA A N 1
ATOM 1720 C CA . ALA A 1 220 ? 15.056 -3.879 -7.479 1.00 92.44 220 ALA A CA 1
ATOM 1721 C C . ALA A 1 220 ? 15.212 -4.109 -5.961 1.00 92.44 220 ALA A C 1
ATOM 1723 O O . ALA A 1 220 ? 14.322 -3.747 -5.188 1.00 92.44 220 ALA A O 1
ATOM 1724 N N . PHE A 1 221 ? 16.348 -4.651 -5.513 1.00 93.19 221 PHE A N 1
ATOM 1725 C CA . PHE A 1 221 ? 16.661 -4.788 -4.089 1.00 93.19 221 PHE A CA 1
ATOM 1726 C C . PHE A 1 221 ? 16.726 -3.426 -3.390 1.00 93.19 221 PHE A C 1
ATOM 1728 O O . PHE A 1 221 ? 16.131 -3.272 -2.327 1.00 93.19 221 PHE A O 1
ATOM 1735 N N . TRP A 1 222 ? 17.371 -2.422 -3.991 1.00 92.12 222 TRP A N 1
ATOM 1736 C CA . TRP A 1 222 ? 17.446 -1.073 -3.418 1.00 92.12 222 TRP A CA 1
ATOM 1737 C C . TRP A 1 222 ? 16.081 -0.393 -3.318 1.00 92.12 222 TRP A C 1
ATOM 1739 O O . TRP A 1 222 ? 15.802 0.275 -2.321 1.00 92.12 222 TRP A O 1
ATOM 1749 N N . VAL A 1 223 ? 15.200 -0.613 -4.298 1.00 92.62 223 VAL A N 1
ATOM 1750 C CA . VAL A 1 223 ? 13.798 -0.174 -4.211 1.00 92.62 223 VAL A CA 1
ATOM 1751 C C . VAL A 1 223 ? 13.095 -0.847 -3.030 1.00 92.62 223 VAL A C 1
ATOM 1753 O O . VAL A 1 223 ? 12.502 -0.162 -2.196 1.00 92.62 223 VAL A O 1
ATOM 1756 N N . GLY A 1 224 ? 13.213 -2.173 -2.913 1.00 94.00 224 GLY A N 1
ATOM 1757 C CA . GLY A 1 224 ? 12.645 -2.929 -1.796 1.00 94.00 224 GLY A CA 1
ATOM 1758 C C . GLY A 1 224 ? 13.196 -2.495 -0.434 1.00 94.00 224 GLY A C 1
ATOM 1759 O O . GLY A 1 224 ? 12.438 -2.379 0.527 1.00 94.00 224 GLY A O 1
ATOM 1760 N N . LEU A 1 225 ? 14.493 -2.191 -0.352 1.00 94.31 225 LEU A N 1
ATOM 1761 C CA . LEU A 1 225 ? 15.159 -1.717 0.860 1.00 94.31 225 LEU A CA 1
ATOM 1762 C C . LEU A 1 225 ? 14.695 -0.313 1.263 1.00 94.31 225 LEU A C 1
ATOM 1764 O O . LEU A 1 225 ? 14.409 -0.081 2.436 1.00 94.31 225 LEU A O 1
ATOM 1768 N N . ASN A 1 226 ? 14.567 0.611 0.308 1.00 92.56 226 ASN A N 1
ATOM 1769 C CA . ASN A 1 226 ? 14.020 1.945 0.565 1.00 92.56 226 ASN A CA 1
ATOM 1770 C C . ASN A 1 226 ? 12.604 1.861 1.158 1.00 92.56 226 ASN A C 1
ATOM 1772 O O . ASN A 1 226 ? 12.277 2.510 2.152 1.00 92.56 226 ASN A O 1
ATOM 1776 N N . GLU A 1 227 ? 11.771 1.007 0.576 1.00 91.81 227 GLU A N 1
ATOM 1777 C CA . GLU A 1 227 ? 10.391 0.795 1.008 1.00 91.81 227 GLU A CA 1
ATOM 1778 C C . GLU A 1 227 ? 10.324 0.079 2.365 1.00 91.81 227 GLU A C 1
ATOM 1780 O O . GLU A 1 227 ? 9.501 0.441 3.209 1.00 91.81 227 GLU A O 1
ATOM 1785 N N . PHE A 1 228 ? 11.244 -0.856 2.624 1.00 95.19 228 PHE A N 1
ATOM 1786 C CA . PHE A 1 228 ? 11.422 -1.491 3.928 1.00 95.19 228 PHE A CA 1
ATOM 1787 C C . PHE A 1 228 ? 11.772 -0.479 5.018 1.00 95.19 228 PHE A C 1
ATOM 1789 O O . PHE A 1 228 ? 11.160 -0.503 6.085 1.00 95.19 228 PHE A O 1
ATOM 1796 N N . ILE A 1 229 ? 12.712 0.432 4.754 1.00 93.38 229 ILE A N 1
ATOM 1797 C CA . ILE A 1 229 ? 13.088 1.487 5.702 1.00 93.38 229 ILE A CA 1
ATOM 1798 C C . ILE A 1 229 ? 11.892 2.409 5.948 1.00 93.38 229 ILE A C 1
ATOM 1800 O O . ILE A 1 229 ? 11.528 2.643 7.101 1.00 93.38 229 ILE A O 1
ATOM 1804 N N . ARG A 1 230 ? 11.228 2.884 4.886 1.00 90.00 230 ARG A N 1
ATOM 1805 C CA . ARG A 1 230 ? 10.072 3.785 5.000 1.00 90.00 230 ARG A CA 1
ATOM 1806 C C . ARG A 1 230 ? 8.940 3.165 5.820 1.00 90.00 230 ARG A C 1
ATOM 1808 O O . ARG A 1 230 ? 8.437 3.782 6.762 1.00 90.00 230 ARG A O 1
ATOM 1815 N N . ASP A 1 231 ? 8.522 1.951 5.473 1.00 91.25 231 ASP A N 1
ATOM 1816 C CA . ASP A 1 231 ? 7.417 1.284 6.157 1.00 91.25 231 ASP A CA 1
ATOM 1817 C C . ASP A 1 231 ? 7.841 0.785 7.550 1.00 91.25 231 ASP A C 1
ATOM 1819 O O . ASP A 1 231 ? 7.044 0.849 8.486 1.00 91.25 231 ASP A O 1
ATOM 1823 N N . GLY A 1 232 ? 9.101 0.384 7.736 1.00 92.12 232 GLY A N 1
ATOM 1824 C CA . GLY A 1 232 ? 9.682 0.035 9.033 1.00 92.12 232 GLY A CA 1
ATOM 1825 C C . GLY A 1 232 ? 9.659 1.207 10.015 1.00 92.12 232 GLY A C 1
ATOM 1826 O O . GLY A 1 232 ? 9.150 1.061 11.129 1.00 92.12 232 GLY A O 1
ATOM 1827 N N . LEU A 1 233 ? 10.101 2.395 9.584 1.00 90.62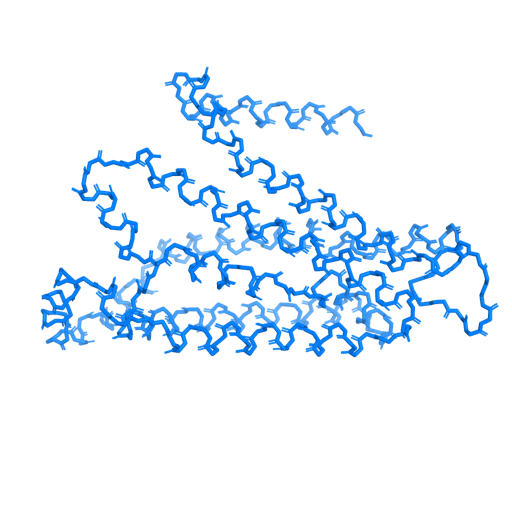 233 LEU A N 1
ATOM 1828 C CA . LEU A 1 233 ? 10.003 3.636 10.360 1.00 90.62 233 LEU A CA 1
ATOM 1829 C C . LEU A 1 233 ? 8.545 3.981 10.685 1.00 90.62 233 LEU A C 1
ATOM 1831 O O . LEU A 1 233 ? 8.226 4.298 11.831 1.00 90.62 233 LEU A O 1
ATOM 1835 N N . GLY A 1 234 ? 7.632 3.837 9.719 1.00 87.81 234 GLY A N 1
ATOM 1836 C CA . GLY A 1 234 ? 6.195 4.005 9.957 1.00 87.81 234 GLY A CA 1
ATOM 1837 C C . GLY A 1 234 ? 5.631 3.010 10.983 1.00 87.81 234 GLY A C 1
ATOM 1838 O O . GLY A 1 234 ? 4.762 3.360 11.786 1.00 87.81 234 GLY A O 1
ATOM 1839 N N . GLY A 1 235 ? 6.135 1.774 10.996 1.00 90.12 235 GLY A N 1
ATOM 1840 C CA . GLY A 1 235 ? 5.777 0.748 11.974 1.00 90.12 235 GLY A CA 1
ATOM 1841 C C . GLY A 1 235 ? 6.286 1.064 13.380 1.00 90.12 235 GLY A C 1
ATOM 1842 O O . GLY A 1 235 ? 5.518 0.971 14.342 1.00 90.12 235 GLY A O 1
ATOM 1843 N N . LEU A 1 236 ? 7.543 1.497 13.497 1.00 89.50 236 LEU A N 1
ATOM 1844 C CA . LEU A 1 236 ? 8.134 1.956 14.756 1.00 89.50 236 LEU A CA 1
ATOM 1845 C C . LEU A 1 236 ? 7.395 3.180 15.299 1.00 89.50 236 LEU A C 1
ATOM 1847 O O . LEU A 1 236 ? 6.981 3.169 16.457 1.00 89.50 236 LEU A O 1
ATOM 1851 N N . GLY A 1 237 ? 7.134 4.181 14.454 1.00 87.00 237 GLY A N 1
ATOM 1852 C CA . GLY A 1 237 ? 6.365 5.371 14.819 1.00 87.00 237 GLY A CA 1
ATOM 1853 C C . GLY A 1 237 ? 4.959 5.024 15.309 1.00 87.00 237 GLY A C 1
ATOM 1854 O O . GLY A 1 237 ? 4.513 5.534 16.334 1.00 87.00 237 GLY A O 1
ATOM 1855 N N . SER A 1 238 ? 4.285 4.073 14.653 1.00 88.00 238 SER A N 1
ATOM 1856 C CA . SER A 1 238 ? 2.987 3.576 15.121 1.00 88.00 238 SER A CA 1
ATOM 1857 C C . SER A 1 238 ? 3.081 2.903 16.491 1.00 88.00 238 SER A C 1
ATOM 1859 O O . SER A 1 238 ? 2.208 3.106 17.327 1.00 88.00 238 SER A O 1
ATOM 1861 N N . ARG A 1 239 ? 4.122 2.106 16.752 1.00 88.38 239 ARG A N 1
ATOM 1862 C CA . ARG A 1 239 ? 4.289 1.399 18.032 1.00 88.38 239 ARG A CA 1
ATOM 1863 C C . ARG A 1 23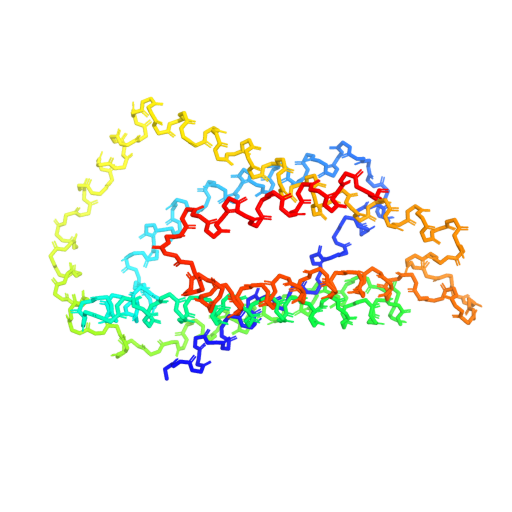9 ? 4.647 2.343 19.180 1.00 88.38 239 ARG A C 1
ATOM 1865 O O . ARG A 1 239 ? 4.146 2.157 20.285 1.00 88.38 239 ARG A O 1
ATOM 1872 N N . LEU A 1 240 ? 5.508 3.322 18.916 1.00 86.81 240 LEU A N 1
ATOM 1873 C CA . LEU A 1 240 ? 6.008 4.278 19.905 1.00 86.81 240 LEU A CA 1
ATOM 1874 C C . LEU A 1 240 ? 5.044 5.445 20.144 1.00 86.81 240 LEU A C 1
ATOM 1876 O O . LEU A 1 240 ? 5.111 6.065 21.200 1.00 86.81 240 LEU A O 1
ATOM 1880 N N . GLY A 1 241 ? 4.122 5.714 19.215 1.00 85.00 241 GLY A N 1
ATOM 1881 C CA . GLY A 1 241 ? 3.167 6.822 19.292 1.00 85.00 241 GLY A CA 1
ATOM 1882 C C . GLY A 1 241 ? 2.440 6.949 20.638 1.00 85.00 241 GLY A C 1
ATOM 1883 O O . GLY A 1 241 ? 2.512 8.019 21.237 1.00 85.00 241 GLY A O 1
ATOM 1884 N N . PRO A 1 242 ? 1.810 5.883 21.176 1.00 84.00 242 PRO A N 1
ATOM 1885 C CA . PRO A 1 242 ? 1.127 5.966 22.468 1.00 84.00 242 PRO A CA 1
ATOM 1886 C C . PRO A 1 242 ? 2.061 6.261 23.647 1.00 84.00 242 PRO A C 1
ATOM 1888 O O . PRO A 1 242 ? 1.661 6.945 24.580 1.00 84.00 242 PRO A O 1
ATOM 1891 N N . TYR A 1 243 ? 3.302 5.761 23.613 1.00 83.50 243 TYR A N 1
ATOM 1892 C CA . TYR A 1 243 ? 4.298 6.055 24.647 1.00 83.50 243 TYR A CA 1
ATOM 1893 C C . TYR A 1 243 ? 4.764 7.512 24.558 1.00 83.50 243 TYR A C 1
ATOM 1895 O O . TYR A 1 243 ? 4.852 8.200 25.569 1.00 83.50 243 TYR A O 1
ATOM 1903 N N . TYR A 1 244 ? 4.994 8.010 23.340 1.00 84.25 244 TYR A N 1
ATOM 1904 C CA . TYR A 1 244 ? 5.337 9.411 23.108 1.00 84.25 244 TYR A CA 1
ATOM 1905 C C . TYR A 1 244 ? 4.223 10.351 23.577 1.00 84.25 244 TYR A C 1
ATOM 1907 O O . TYR A 1 244 ? 4.504 11.367 24.198 1.00 84.25 244 TYR A O 1
ATOM 1915 N N . GLU A 1 245 ? 2.959 9.998 23.342 1.00 82.88 245 GLU A N 1
ATOM 1916 C CA . GLU A 1 245 ? 1.808 10.787 23.789 1.00 82.88 245 GLU A CA 1
ATOM 1917 C C . GLU A 1 245 ? 1.742 10.911 25.321 1.00 82.88 245 GLU A C 1
ATOM 1919 O O . GLU A 1 245 ? 1.443 11.991 25.823 1.00 82.88 245 GLU A O 1
ATOM 1924 N N . GLN A 1 246 ? 2.109 9.858 26.062 1.00 83.94 246 GLN A N 1
ATOM 1925 C CA . GLN A 1 246 ? 2.159 9.867 27.532 1.00 83.94 246 GLN A CA 1
ATOM 1926 C C . GLN A 1 246 ? 3.246 10.786 28.111 1.00 83.94 246 GLN A C 1
ATOM 1928 O O . GLN A 1 246 ? 3.126 11.219 29.255 1.00 83.94 246 GLN A O 1
ATOM 1933 N N . LEU A 1 247 ? 4.289 11.117 27.340 1.00 84.94 247 LEU A N 1
ATOM 1934 C CA . LEU A 1 247 ? 5.335 12.056 27.766 1.00 84.94 247 LEU A CA 1
ATOM 1935 C C . LEU A 1 247 ? 4.852 13.516 27.776 1.00 84.94 247 LEU A C 1
ATOM 1937 O O . LEU A 1 247 ? 5.530 14.384 28.330 1.00 84.94 247 LEU A O 1
ATOM 1941 N N . PHE A 1 248 ? 3.694 13.811 27.175 1.00 84.38 248 PHE A N 1
ATOM 1942 C CA . PHE A 1 248 ? 3.144 15.160 27.082 1.00 84.38 248 PHE A CA 1
ATOM 1943 C C . PHE A 1 248 ? 1.804 15.280 27.800 1.00 84.38 248 PHE A C 1
ATOM 1945 O O . PHE A 1 248 ? 0.989 14.367 27.828 1.00 84.38 248 PHE A O 1
ATOM 1952 N N . ARG A 1 249 ? 1.537 16.476 28.335 1.00 76.06 249 ARG A N 1
ATOM 1953 C CA . ARG A 1 249 ? 0.280 16.790 29.037 1.00 76.06 249 ARG A CA 1
ATOM 1954 C C . ARG A 1 249 ? -0.954 16.762 28.126 1.00 76.06 249 ARG A C 1
ATOM 1956 O O . ARG A 1 249 ? -2.071 16.687 28.620 1.00 76.06 249 ARG A O 1
ATOM 1963 N N . SER A 1 250 ? -0.762 16.882 26.812 1.00 81.88 250 SER A N 1
ATOM 1964 C CA . SER A 1 250 ? -1.833 16.891 25.816 1.00 81.88 250 SER A CA 1
ATOM 1965 C C . SER A 1 250 ? -1.346 16.323 24.488 1.00 81.88 250 SER A C 1
ATOM 1967 O O . SER A 1 250 ? -0.237 16.626 24.033 1.00 81.88 250 SER A O 1
ATOM 1969 N N . ARG A 1 251 ? -2.229 15.573 23.820 1.00 78.06 251 ARG A N 1
ATOM 1970 C CA . ARG A 1 251 ? -2.036 15.046 22.463 1.00 78.06 251 ARG A CA 1
ATOM 1971 C C . ARG A 1 251 ? -1.686 16.135 21.450 1.00 78.06 251 ARG A C 1
ATOM 1973 O O . ARG A 1 251 ? -0.872 15.911 20.558 1.00 78.06 251 ARG A O 1
ATOM 1980 N N . ILE A 1 252 ? -2.273 17.323 21.600 1.00 83.19 252 ILE A N 1
ATOM 1981 C CA . ILE A 1 252 ? -2.022 18.469 20.715 1.00 83.19 252 ILE A CA 1
ATOM 1982 C C . ILE A 1 252 ? -0.577 18.949 20.875 1.00 83.19 252 ILE A C 1
ATOM 1984 O O . ILE A 1 252 ? 0.106 19.205 19.888 1.00 83.19 252 ILE A O 1
ATOM 1988 N N . THR A 1 253 ? -0.074 19.013 22.111 1.00 84.06 253 THR A N 1
ATOM 1989 C CA . THR A 1 253 ? 1.314 19.406 22.384 1.00 84.06 253 THR A CA 1
ATOM 1990 C C . THR A 1 253 ? 2.306 18.395 21.813 1.00 84.06 253 THR A C 1
ATOM 1992 O O . THR A 1 253 ? 3.307 18.801 21.223 1.00 84.06 253 THR A O 1
ATOM 1995 N N . ALA A 1 254 ? 2.011 17.097 21.939 1.00 83.56 254 ALA A N 1
ATOM 1996 C CA . ALA A 1 254 ? 2.817 16.036 21.340 1.00 83.56 254 ALA A CA 1
ATOM 1997 C C . ALA A 1 254 ? 2.871 16.169 19.807 1.00 83.56 254 ALA A C 1
ATOM 1999 O O . ALA A 1 254 ? 3.952 16.166 19.223 1.00 83.56 254 ALA A O 1
ATOM 2000 N N . LEU A 1 255 ? 1.715 16.353 19.157 1.00 82.44 255 LEU A N 1
ATOM 2001 C CA . LEU A 1 255 ? 1.622 16.536 17.706 1.00 82.44 255 LEU A CA 1
ATOM 2002 C C . LEU A 1 255 ? 2.373 17.782 17.230 1.00 82.44 255 LEU A C 1
ATOM 2004 O O . LEU A 1 255 ? 3.161 17.685 16.295 1.00 82.44 255 LEU A O 1
ATOM 2008 N N . ASN A 1 256 ? 2.179 18.930 17.882 1.00 86.00 256 ASN A N 1
ATOM 2009 C CA . ASN A 1 256 ? 2.838 20.177 17.492 1.00 86.00 256 ASN A CA 1
ATOM 2010 C C . ASN A 1 256 ? 4.364 20.057 17.559 1.00 86.00 256 ASN A C 1
ATOM 2012 O O . ASN A 1 256 ? 5.048 20.494 16.638 1.00 86.00 256 ASN A O 1
ATOM 2016 N N . ARG A 1 257 ? 4.909 19.422 18.607 1.00 84.50 257 ARG A N 1
ATOM 2017 C CA . ARG A 1 257 ? 6.358 19.179 18.696 1.00 84.50 257 ARG A CA 1
ATOM 2018 C C . ARG A 1 257 ? 6.851 18.233 17.609 1.00 84.50 257 ARG A C 1
ATOM 2020 O O . ARG A 1 257 ? 7.896 18.495 17.026 1.00 84.50 257 ARG A O 1
ATOM 2027 N N . LEU A 1 258 ? 6.093 17.181 17.306 1.00 83.19 258 LEU A N 1
ATOM 2028 C CA . LEU A 1 258 ? 6.438 16.249 16.235 1.00 83.19 258 LEU A CA 1
ATOM 2029 C C . LEU A 1 258 ? 6.486 16.950 14.867 1.00 83.19 258 LEU A C 1
ATOM 2031 O O . LEU A 1 258 ? 7.434 16.745 14.114 1.00 83.19 258 LEU A O 1
ATOM 2035 N N . TYR A 1 259 ? 5.504 17.809 14.571 1.00 82.00 259 TYR A N 1
ATOM 2036 C CA . TYR A 1 259 ? 5.483 18.598 13.337 1.00 82.00 259 TYR A CA 1
ATOM 2037 C C . TYR A 1 259 ? 6.646 19.582 13.267 1.00 82.00 259 TYR A C 1
ATOM 2039 O O . TYR A 1 259 ? 7.321 19.608 12.246 1.00 82.00 259 TYR A O 1
ATOM 2047 N N . VAL A 1 260 ? 6.926 20.327 14.343 1.00 84.44 260 VAL A N 1
ATOM 2048 C CA . VAL A 1 260 ? 8.043 21.287 14.383 1.00 84.44 260 VAL A CA 1
ATOM 2049 C C . VAL A 1 260 ? 9.387 20.585 14.181 1.00 84.44 260 VAL A C 1
ATOM 2051 O O . VAL A 1 260 ? 10.182 21.017 13.349 1.00 84.44 260 VAL A O 1
ATOM 2054 N N . CYS A 1 261 ? 9.632 19.472 14.880 1.00 82.12 261 CYS A N 1
ATOM 2055 C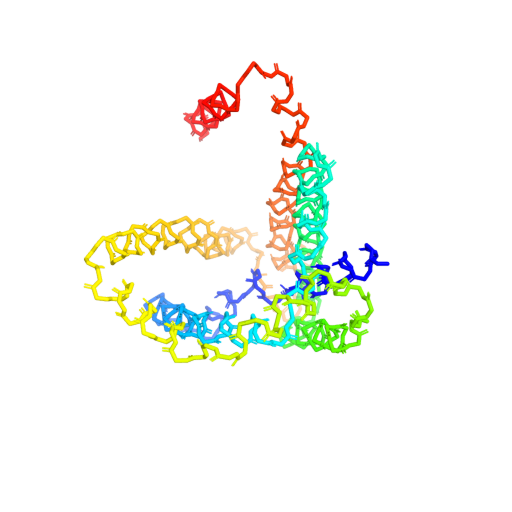 CA . CYS A 1 261 ? 10.841 18.671 14.677 1.00 82.12 261 CYS A CA 1
ATOM 2056 C C . CYS A 1 261 ? 10.936 18.137 13.243 1.00 82.12 261 CYS A C 1
ATOM 2058 O O . CYS A 1 261 ? 12.005 18.195 12.645 1.00 82.12 261 CYS A O 1
ATOM 2060 N N . GLY A 1 262 ? 9.824 17.658 12.676 1.00 76.50 262 GLY A N 1
ATOM 2061 C CA . GLY A 1 262 ? 9.776 17.194 11.290 1.00 76.50 262 GLY A CA 1
ATOM 2062 C C . GLY A 1 262 ? 10.090 18.303 10.286 1.00 76.50 262 GLY A C 1
ATOM 2063 O O . GLY A 1 262 ? 10.879 18.090 9.372 1.00 76.50 262 GLY A O 1
ATOM 2064 N N . THR A 1 263 ? 9.529 19.500 10.472 1.00 76.88 263 THR A N 1
ATOM 2065 C CA . THR A 1 263 ? 9.807 20.648 9.599 1.00 76.88 263 THR A CA 1
ATOM 2066 C C . THR A 1 263 ? 11.243 21.142 9.716 1.00 76.88 263 THR A C 1
ATOM 2068 O O . THR A 1 263 ? 11.828 21.486 8.698 1.00 76.88 263 THR A O 1
ATOM 2071 N N . LEU A 1 264 ? 11.828 21.142 10.919 1.00 76.19 264 LEU A N 1
ATOM 2072 C CA . LEU A 1 264 ? 13.228 21.533 11.117 1.00 76.19 264 LEU A CA 1
ATOM 2073 C C . LEU A 1 264 ? 14.183 20.535 10.459 1.00 76.19 264 LEU A C 1
ATOM 2075 O O . LEU A 1 264 ? 15.100 20.942 9.761 1.00 76.19 264 LEU A O 1
ATOM 2079 N N . PHE A 1 265 ? 13.911 19.236 10.599 1.00 73.81 265 PHE A N 1
ATOM 2080 C CA . PHE A 1 265 ? 14.713 18.191 9.967 1.00 73.81 265 PHE A CA 1
ATOM 2081 C C . PHE A 1 265 ? 14.674 18.263 8.433 1.00 73.81 265 PHE A C 1
ATOM 2083 O O . PHE A 1 265 ? 15.688 18.054 7.784 1.00 73.81 265 PHE A O 1
ATOM 2090 N N . VAL A 1 266 ? 13.516 18.579 7.842 1.00 69.00 266 VAL A N 1
ATOM 2091 C CA . VAL A 1 266 ? 13.388 18.759 6.383 1.00 69.00 266 VAL A CA 1
ATOM 2092 C C . VAL A 1 266 ? 14.020 20.071 5.907 1.00 69.00 266 VAL A C 1
ATOM 2094 O O . VAL A 1 266 ? 14.451 20.144 4.767 1.00 69.00 266 VAL A O 1
ATOM 2097 N N . ALA A 1 267 ? 14.085 21.102 6.751 1.00 51.06 267 ALA A N 1
ATOM 2098 C CA . ALA A 1 267 ? 14.714 22.375 6.400 1.00 51.06 267 ALA A CA 1
ATOM 2099 C C . ALA A 1 267 ? 16.256 22.322 6.405 1.00 51.06 267 ALA A C 1
ATOM 2101 O O . ALA A 1 267 ? 16.887 23.199 5.819 1.00 51.06 267 ALA A O 1
ATOM 2102 N N . GLU A 1 268 ? 16.853 21.324 7.062 1.00 46.12 268 GLU A N 1
ATOM 2103 C CA . GLU A 1 268 ? 18.310 21.130 7.148 1.00 46.12 268 GLU A CA 1
ATOM 2104 C C . GLU A 1 268 ? 18.880 20.149 6.100 1.00 46.12 268 GLU A C 1
ATOM 2106 O O . GLU A 1 268 ? 20.102 20.028 5.998 1.00 46.12 268 GLU A O 1
ATOM 2111 N N . VAL A 1 269 ? 18.029 19.459 5.326 1.00 44.91 269 VAL A N 1
ATOM 2112 C CA . VAL A 1 269 ? 18.404 18.440 4.316 1.00 44.91 269 VAL A CA 1
ATOM 2113 C C . VAL A 1 269 ? 18.160 18.953 2.903 1.00 44.91 269 VAL A C 1
ATOM 2115 O O . VAL A 1 269 ? 19.054 18.748 2.051 1.00 44.91 269 VAL A O 1
#